Protein 5K29 (pdb70)

Nearest PDB structures (foldseek):
  5k29-assembly1_A  TM=1.010E+00  e=3.712E-14  Trypanosoma brucei brucei TREU927
  6nez-assembly4_D  TM=9.183E-01  e=8.702E-10  Trypanosoma brucei brucei TREU927
  6ney-assembly1_A  TM=8.964E-01  e=7.030E-08  Trypanosoma cruzi
  6bya-assembly4_D  TM=8.938E-01  e=4.807E-06  Leishmania donovani BPK282A1
  5k29-assembly2_B  TM=1.012E+00  e=4.402E-13  Trypanosoma brucei brucei TREU927

Secondary structure (P-SEA, 3-state):
ccccccaaaaaaaaaaaccccccccaaaaaaaaaaaaaccccccccaaaaaaaaaaaaaaaaaaaccccaaaaaaaaaaaaaaaaaaaaaaaaaacc/ccccccaaaaaaaaaaacccccaaaaaaaaaaaaaaccccccccaaaaaaaaaaaaaaacccaaaaaaaaaaaaaaaaaaaaacc

CATH classification: 1.20.920.10

Organism: Trypanosoma brucei brucei (strain 927/4 GUTat10.1) (NCBI:txid185431)

Structure (mmCIF, N/CA/C/O backbone):
data_5K29
#
_entry.id   5K29
#
_cell.length_a   53.358
_cell.length_b   41.020
_cell.length_c   53.067
_cell.angle_alpha   90.000
_cell.angle_beta   111.390
_cell.angle_gamma   90.000
#
_symmetry.space_group_name_H-M   'P 1 21 1'
#
loop_
_entity.id
_entity.type
_entity.pdbx_description
1 polymer 'uncharacterized protein BDF5'
2 non-polymer 'UNKNOWN ATOM OR ION'
3 water water
#
loop_
_atom_site.group_PDB
_atom_site.id
_atom_site.type_symbol
_atom_site.label_atom_id
_atom_site.label_alt_id
_atom_site.label_comp_id
_atom_site.label_asym_id
_atom_site.label_entity_id
_atom_site.label_seq_id
_atom_site.pdbx_PDB_ins_code
_atom_site.Cartn_x
_atom_site.Cartn_y
_atom_site.Cartn_z
_atom_site.occupancy
_atom_site.B_iso_or_equiv
_atom_site.auth_seq_id
_atom_site.auth_comp_id
_atom_site.auth_asym_id
_atom_site.auth_atom_id
_atom_site.pdbx_PDB_model_num
ATOM 1 N N . ARG A 1 6 ? -14.850 1.520 54.314 1.00 127.35 5 ARG A N 1
ATOM 2 C CA . ARG A 1 6 ? -14.001 2.272 53.391 1.00 120.10 5 ARG A CA 1
ATOM 3 C C . ARG A 1 6 ? -14.420 3.741 53.320 1.00 123.09 5 ARG A C 1
ATOM 4 O O . ARG A 1 6 ? -15.590 4.037 53.058 1.00 125.39 5 ARG A O 1
ATOM 6 N N . GLN A 1 7 ? -13.462 4.659 53.570 1.00 116.17 6 GLN A N 1
ATOM 7 C CA . GLN A 1 7 ? -13.698 6.106 53.551 1.00 115.16 6 GLN A CA 1
ATOM 8 C C . GLN A 1 7 ? -13.315 6.742 52.206 1.00 109.61 6 GLN A C 1
ATOM 9 O O . GLN A 1 7 ? -12.185 6.571 51.737 1.00 103.31 6 GLN A O 1
ATOM 11 N N . LEU A 1 8 ? -14.282 7.458 51.587 1.00 105.62 7 LEU A N 1
ATOM 12 C CA . LEU A 1 8 ? -14.126 8.153 50.305 1.00 100.49 7 LEU A CA 1
ATOM 13 C C . LEU A 1 8 ? -13.123 9.286 50.476 1.00 100.60 7 LEU A C 1
ATOM 14 O O . LEU A 1 8 ? -13.392 10.258 51.192 1.00 103.47 7 LEU A O 1
ATOM 17 N N . LEU A 1 9 ? -11.944 9.120 49.862 1.00 90.01 8 LEU A N 1
ATOM 18 C CA . LEU A 1 9 ? -10.849 10.080 49.937 1.00 87.27 8 LEU A CA 1
ATOM 19 C C . LEU A 1 9 ? -10.942 11.168 48.870 1.00 87.69 8 LEU A C 1
ATOM 20 O O . LEU A 1 9 ? -10.664 12.333 49.160 1.00 87.38 8 LEU A O 1
ATOM 25 N N . TYR A 1 10 ? -11.328 10.789 47.636 1.00 82.08 9 TYR A N 1
ATOM 26 C CA . TYR A 1 10 ? -11.438 11.722 46.519 1.00 79.86 9 TYR A CA 1
ATOM 27 C C . TYR A 1 10 ? -12.846 11.711 45.908 1.00 84.66 9 TYR A C 1
ATOM 28 O O . TYR A 1 10 ? -13.395 10.626 45.682 1.00 83.44 9 TYR A O 1
ATOM 37 N N . PRO A 1 11 ? -13.438 12.901 45.622 1.00 83.17 10 PRO A N 1
ATOM 38 C CA . PRO A 1 11 ? -14.783 12.925 45.012 1.00 85.22 10 PRO A CA 1
ATOM 39 C C . PRO A 1 11 ? -14.822 12.416 43.569 1.00 86.71 10 PRO A C 1
ATOM 40 O O . PRO A 1 11 ? -13.828 12.522 42.837 1.00 82.90 10 PRO A O 1
ATOM 44 N N . ARG A 1 12 ? -15.993 11.883 43.162 1.00 85.12 11 ARG A N 1
ATOM 45 C CA . ARG A 1 12 ? -16.257 11.340 41.829 1.00 82.73 11 ARG A CA 1
ATOM 46 C C . ARG A 1 12 ? -15.920 12.350 40.726 1.00 85.67 11 ARG A C 1
ATOM 47 O O . ARG A 1 12 ? -15.272 11.974 39.752 1.00 82.30 11 ARG A O 1
ATOM 49 N N . GLU A 1 13 ? -16.312 13.632 40.903 1.00 84.99 12 GLU A N 1
ATOM 50 C CA . GLU A 1 13 ? -16.044 14.715 39.944 1.00 84.65 12 GLU A CA 1
ATOM 51 C C . GLU A 1 13 ? -14.543 14.870 39.618 1.00 83.71 12 GLU A C 1
ATOM 52 O O . GLU A 1 13 ? -14.185 15.067 38.449 1.00 81.42 12 GLU A O 1
ATOM 54 N N . GLU A 1 14 ? -13.677 14.745 40.646 1.00 78.52 13 GLU A N 1
ATOM 55 C CA . GLU A 1 14 ? -12.219 14.851 40.496 1.00 75.03 13 GLU A CA 1
ATOM 56 C C . GLU A 1 14 ? -11.630 13.630 39.799 1.00 74.25 13 GLU A C 1
ATOM 57 O O . GLU A 1 14 ? -10.703 13.770 39.007 1.00 72.41 13 GLU A O 1
ATOM 63 N N . MET A 1 15 ? -12.188 12.438 40.071 1.00 69.70 14 MET A N 1
ATOM 64 C CA . MET A 1 15 ? -11.773 11.171 39.442 1.00 65.57 14 MET A CA 1
ATOM 65 C C . MET A 1 15 ? -12.153 11.150 37.979 1.00 68.55 14 MET A C 1
ATOM 66 O O . MET A 1 15 ? -11.351 10.729 37.153 1.00 66.00 14 MET A O 1
ATOM 71 N N . VAL A 1 16 ? -13.340 11.661 37.651 1.00 68.53 15 VAL A N 1
ATOM 72 C CA . VAL A 1 16 ? -13.809 11.751 36.264 1.00 69.48 15 VAL A CA 1
ATOM 73 C C . VAL A 1 16 ? -12.900 12.711 35.487 1.00 74.40 15 VAL A C 1
ATOM 74 O O . VAL A 1 16 ? -12.386 12.341 34.434 1.00 72.60 15 VAL A O 1
ATOM 78 N N . SER A 1 17 ? -12.643 13.904 36.058 1.00 73.40 16 SER A N 1
ATOM 79 C CA . SER A 1 17 ? -11.752 14.907 35.478 1.00 73.24 16 SER A CA 1
ATOM 80 C C . SER A 1 17 ? -10.340 14.356 35.345 1.00 69.94 16 SER A C 1
ATOM 81 O O . SER A 1 17 ? -9.695 14.612 34.329 1.00 68.46 16 SER A O 1
ATOM 84 N N . LEU A 1 18 ? -9.876 13.568 36.341 1.00 63.63 17 LEU A N 1
ATOM 85 C CA . LEU A 1 18 ? -8.552 12.940 36.287 1.00 60.08 17 LEU A CA 1
ATOM 86 C C . LEU A 1 18 ? -8.482 11.942 35.137 1.00 60.44 17 LEU A C 1
ATOM 87 O O . LEU A 1 18 ? -7.577 12.051 34.312 1.00 59.48 17 LEU A O 1
ATOM 92 N N . VAL A 1 19 ? -9.465 11.033 35.023 1.00 57.45 18 VAL A N 1
ATOM 93 C CA . VAL A 1 19 ? -9.522 10.105 33.875 1.00 56.61 18 VAL A CA 1
ATOM 94 C C . VAL A 1 19 ? -9.615 10.883 32.541 1.00 62.02 18 VAL A C 1
ATOM 95 O O . VAL A 1 19 ? -8.907 10.537 31.595 1.00 60.39 18 VAL A O 1
ATOM 99 N N . ARG A 1 20 ? -10.439 11.955 32.490 1.00 61.78 19 ARG A N 1
ATOM 100 C CA . ARG A 1 20 ? -10.577 12.800 31.296 1.00 64.00 19 ARG A CA 1
ATOM 101 C C . ARG A 1 20 ? -9.237 13.430 30.874 1.00 68.96 19 ARG A C 1
ATOM 102 O O . ARG A 1 20 ? -8.950 13.472 29.681 1.00 68.71 19 ARG A O 1
ATOM 110 N N . SER A 1 21 ? -8.405 13.881 31.853 1.00 65.53 20 SER A N 1
ATOM 111 C CA . SER A 1 21 ? -7.103 14.493 31.564 1.00 65.44 20 SER A CA 1
ATOM 112 C C . SER A 1 21 ? -6.138 13.505 30.875 1.00 66.58 20 SER A C 1
ATOM 113 O O . SER A 1 21 ? -5.223 13.933 30.179 1.00 67.98 20 SER A O 1
ATOM 116 N N . LEU A 1 22 ? -6.393 12.191 30.999 1.00 60.72 21 LEU A N 1
ATOM 117 C CA . LEU A 1 22 ? -5.568 11.151 30.349 1.00 58.39 21 LEU A CA 1
ATOM 118 C C . LEU A 1 22 ? -5.906 11.067 28.841 1.00 67.39 21 LEU A C 1
ATOM 119 O O . LEU A 1 22 ? -5.218 10.378 28.085 1.00 66.19 21 LEU A O 1
ATOM 124 N N . ASP A 1 23 ? -6.966 11.780 28.411 1.00 69.56 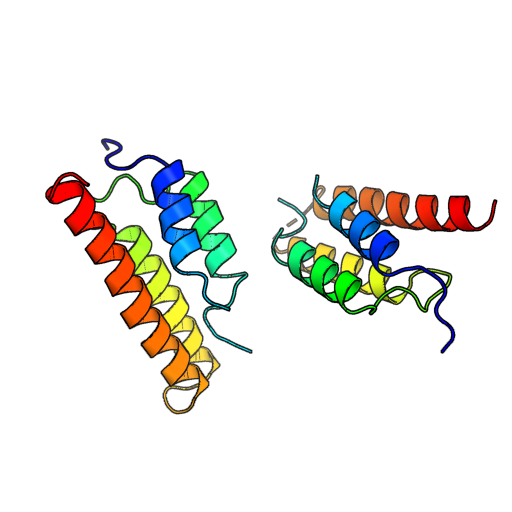22 ASP A N 1
ATOM 125 C CA . ASP A 1 23 ? -7.406 11.810 27.025 1.00 72.76 22 ASP A CA 1
ATOM 126 C C . ASP A 1 23 ? -6.596 12.829 26.220 1.00 83.44 22 ASP A C 1
ATOM 127 O O . ASP A 1 23 ? -6.705 14.040 26.452 1.00 85.10 22 ASP A O 1
ATOM 132 N N . ARG A 1 24 ? -5.784 12.329 25.278 1.00 83.99 23 ARG A N 1
ATOM 133 C CA .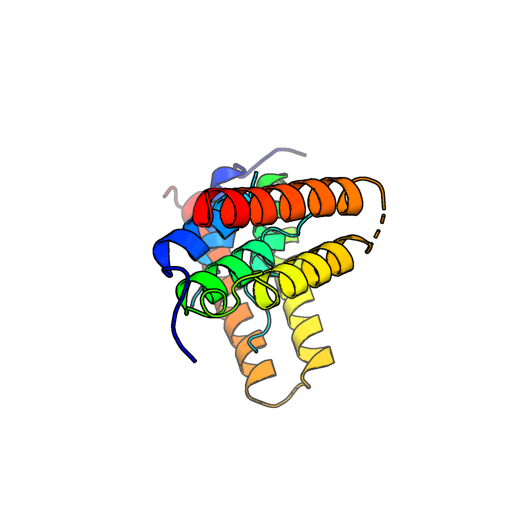 ARG A 1 24 ? -4.945 13.154 24.401 1.00 88.76 23 ARG A CA 1
ATOM 134 C C . ARG A 1 24 ? -5.104 12.729 22.937 1.00 97.81 23 ARG A C 1
ATOM 135 O O . ARG A 1 24 ? -5.059 11.527 22.649 1.00 96.53 23 ARG A O 1
ATOM 137 N N . PRO A 1 25 ? -5.770 13.612 22.167 1.00 98.89 24 PRO A N 1
ATOM 138 C CA . PRO A 1 25 ? -5.950 13.361 20.726 1.00 119.83 24 PRO A CA 1
ATOM 139 C C . PRO A 1 25 ? -4.751 13.771 19.873 1.00 155.20 24 PRO A C 1
ATOM 140 O O . PRO A 1 25 ? -3.778 14.338 20.366 1.00 120.44 24 PRO A O 1
ATOM 142 C CA . LYS A 1 48 ? -5.617 2.310 15.699 1.00 101.25 47 LYS A CA 1
ATOM 143 C C . LYS A 1 48 ? -4.864 2.276 17.034 1.00 100.66 47 LYS A C 1
ATOM 144 O O . LYS A 1 48 ? -4.274 1.243 17.376 1.00 99.93 47 LYS A O 1
ATOM 145 N N . VAL A 1 49 ? -4.887 3.409 17.783 1.00 93.19 48 VAL A N 1
ATOM 146 C CA . VAL A 1 49 ? -4.229 3.578 19.090 1.00 87.88 48 VAL A CA 1
ATOM 147 C C . VAL A 1 49 ? -4.741 2.597 20.147 1.00 84.85 48 VAL A C 1
ATOM 148 O O . VAL A 1 49 ? -5.883 2.136 20.083 1.00 83.13 48 VAL A O 1
ATOM 150 N N . CYS A 1 50 ? -3.875 2.273 21.119 1.00 77.53 49 CYS A N 1
ATOM 151 C CA . CYS A 1 50 ? -4.202 1.364 22.203 1.00 73.64 49 CYS A CA 1
ATOM 152 C C . CYS A 1 50 ? -3.417 1.793 23.454 1.00 72.43 49 CYS A C 1
ATOM 153 O O . CYS A 1 50 ? -2.194 1.854 23.378 1.00 72.95 49 CYS A O 1
ATOM 156 N N . PRO A 1 51 ? -4.063 2.168 24.590 1.00 64.23 50 PRO A N 1
ATOM 157 C CA . PRO A 1 51 ? -5.509 2.167 24.871 1.00 62.45 50 PRO A CA 1
ATOM 158 C C . PRO A 1 51 ? -6.212 3.279 24.096 1.00 65.48 50 PRO A C 1
ATOM 159 O O . PRO A 1 51 ? -5.688 4.379 23.991 1.00 65.02 50 PRO A O 1
ATOM 163 N N . ASN A 1 52 ? -7.364 2.958 23.513 1.00 62.27 51 ASN A N 1
ATOM 164 C CA . ASN A 1 52 ? -8.164 3.892 22.715 1.00 63.68 51 ASN A CA 1
ATOM 165 C C . ASN A 1 52 ? -9.092 4.686 23.617 1.00 65.79 51 ASN A C 1
ATOM 166 O O . ASN A 1 52 ? -9.138 4.443 24.823 1.00 61.82 51 ASN A O 1
ATOM 171 N N . ARG A 1 53 ? -9.837 5.620 23.015 1.00 64.55 52 ARG A N 1
ATOM 172 C CA . ARG A 1 53 ? -10.820 6.502 23.630 1.00 65.01 52 ARG A CA 1
ATOM 173 C C . ARG A 1 53 ? -11.929 5.713 24.347 1.00 69.80 52 ARG A C 1
ATOM 174 O O . ARG A 1 53 ? -12.400 6.169 25.391 1.00 68.69 52 ARG A O 1
ATOM 182 N N A CYS A 1 54 ? -12.405 4.586 23.752 0.50 67.92 53 CYS A N 1
ATOM 183 N N B CYS A 1 54 ? -12.366 4.581 23.754 0.50 67.72 53 CYS A N 1
ATOM 184 C CA A CYS A 1 54 ? -13.459 3.767 24.364 0.50 68.68 53 CYS A CA 1
ATOM 185 C CA B CYS A 1 54 ? -13.411 3.703 24.283 0.50 68.49 53 CYS A CA 1
ATOM 186 C C A CYS A 1 54 ? -12.961 3.103 25.667 0.50 67.59 53 CYS A C 1
ATOM 187 C C B CYS A 1 54 ? -12.957 3.078 25.623 0.50 67.54 53 CYS A C 1
ATOM 188 O O A CYS A 1 54 ? -13.742 2.988 26.609 0.50 67.56 53 CYS A O 1
ATOM 189 O O B CYS A 1 54 ? -13.766 2.961 26.540 0.50 67.54 53 CYS A O 1
ATOM 194 N N . ASP A 1 55 ? -11.659 2.736 25.738 1.00 60.53 54 ASP A N 1
ATOM 195 C CA . ASP A 1 55 ? -11.012 2.186 26.972 1.00 58.00 54 ASP A CA 1
ATOM 196 C C . ASP A 1 55 ? -10.986 3.275 28.040 1.00 62.99 54 ASP A C 1
ATOM 197 O O . ASP A 1 55 ? -11.331 3.009 29.182 1.00 64.35 54 ASP A O 1
ATOM 202 N N . LEU A 1 56 ? -10.660 4.516 27.653 1.00 59.43 55 LEU A N 1
ATOM 203 C CA . LEU A 1 56 ? -10.631 5.636 28.588 1.00 59.68 55 LEU A CA 1
ATOM 204 C C . LEU A 1 56 ? -12.025 6.108 29.003 1.00 64.98 55 LEU A C 1
ATOM 205 O O . LEU A 1 56 ? -12.190 6.601 30.119 1.00 63.73 55 LEU A O 1
ATOM 210 N N . ALA A 1 57 ? -13.024 5.953 28.110 1.00 63.79 56 ALA A N 1
ATOM 211 C CA . ALA A 1 57 ? -14.423 6.299 28.385 1.00 66.62 56 ALA A CA 1
ATOM 212 C C . ALA A 1 57 ? -14.999 5.294 29.395 1.00 70.72 56 ALA A C 1
ATOM 213 O O . ALA A 1 57 ? -15.824 5.675 30.218 1.00 72.14 56 ALA A O 1
ATOM 215 N N . THR A 1 58 ? -14.543 4.023 29.344 1.00 66.90 57 THR A N 1
ATOM 216 C CA . THR A 1 58 ? -14.927 2.970 30.287 1.00 68.12 57 THR A CA 1
ATOM 217 C C . THR A 1 58 ? -14.350 3.344 31.677 1.00 70.52 57 THR A C 1
ATOM 218 O O . THR A 1 58 ? -15.079 3.323 32.669 1.00 73.75 57 THR A O 1
ATOM 222 N N . ALA A 1 59 ? -13.064 3.717 31.733 1.00 61.88 58 ALA A N 1
ATOM 223 C CA . ALA A 1 59 ? -12.430 4.138 32.984 1.00 59.85 58 ALA A CA 1
ATOM 224 C C . ALA A 1 59 ? -13.174 5.362 33.578 1.00 66.76 58 ALA A C 1
ATOM 225 O O . ALA A 1 59 ? -13.380 5.403 34.792 1.00 67.92 58 ALA A O 1
ATOM 227 N N . ALA A 1 60 ? -13.620 6.316 32.721 1.00 65.04 59 ALA A N 1
ATOM 228 C CA . ALA A 1 60 ? -14.343 7.523 33.155 1.00 68.10 59 ALA A CA 1
ATOM 229 C C . ALA A 1 60 ? -15.707 7.160 33.741 1.00 76.16 59 ALA A C 1
ATOM 230 O O . ALA A 1 60 ? -16.164 7.807 34.683 1.00 77.19 59 ALA A O 1
ATOM 232 N N . ASP A 1 61 ? -16.325 6.091 33.191 1.00 74.07 60 ASP A N 1
ATOM 233 C CA . ASP A 1 61 ? -17.593 5.511 33.611 1.00 77.51 60 ASP A CA 1
ATOM 234 C C . ASP A 1 61 ? -17.415 4.907 35.008 1.00 77.12 60 ASP A C 1
ATOM 235 O O . ASP A 1 61 ? -18.190 5.225 35.917 1.00 78.04 60 ASP A O 1
ATOM 240 N N . ARG A 1 62 ? -16.352 4.080 35.183 1.00 68.79 61 ARG A N 1
ATOM 241 C CA . ARG A 1 62 ? -15.981 3.470 36.457 1.00 67.82 61 ARG A CA 1
ATOM 242 C C . ARG A 1 62 ? -15.700 4.585 37.489 1.00 72.99 61 ARG A C 1
ATOM 243 O O . ARG A 1 62 ? -16.133 4.478 38.637 1.00 75.73 61 ARG A O 1
ATOM 257 N N . ALA A 1 63 ? -15.058 5.692 37.052 1.00 67.74 62 ALA A N 1
ATOM 258 C CA . ALA A 1 63 ? -14.745 6.836 37.922 1.00 67.44 62 ALA A CA 1
ATOM 259 C C . ALA A 1 63 ? -16.015 7.530 38.427 1.00 75.97 62 ALA A C 1
ATOM 260 O O . ALA A 1 63 ? -16.066 7.926 39.588 1.00 77.85 62 ALA A O 1
ATOM 262 N N . ALA A 1 64 ? -17.036 7.646 37.574 1.00 74.81 63 ALA A N 1
ATOM 263 C CA . ALA A 1 64 ? -18.317 8.276 37.890 1.00 79.92 63 ALA A CA 1
ATOM 264 C C . ALA A 1 64 ? -19.138 7.450 38.883 1.00 89.82 63 ALA A C 1
ATOM 265 O O . ALA A 1 64 ? -19.930 8.012 39.652 1.00 93.87 63 ALA A O 1
ATOM 267 N N . LYS A 1 65 ? -18.953 6.116 38.851 1.00 86.22 64 LYS A N 1
ATOM 268 C CA . LYS A 1 65 ? -19.621 5.158 39.734 1.00 89.58 64 LYS A CA 1
ATOM 269 C C . LYS A 1 65 ? -18.853 4.978 41.074 1.00 91.93 64 LYS A C 1
ATOM 270 O O . LYS A 1 65 ? -19.269 4.183 41.922 1.00 95.70 64 LYS A O 1
ATOM 272 N N . GLY A 1 66 ? -17.769 5.739 41.246 1.00 82.73 65 GLY A N 1
ATOM 273 C CA . GLY A 1 66 ? -16.948 5.770 42.450 1.00 82.00 65 GLY A CA 1
ATOM 274 C C . GLY A 1 66 ? -15.947 4.644 42.631 1.00 84.29 65 GLY A C 1
ATOM 275 O O . GLY A 1 66 ? -15.543 4.367 43.766 1.00 85.16 65 GLY A O 1
ATOM 276 N N . ALA A 1 67 ? -15.491 4.018 41.524 1.00 77.15 66 ALA A N 1
ATOM 277 C CA . ALA A 1 67 ? -14.555 2.895 41.584 1.00 74.13 66 ALA A CA 1
ATOM 278 C C . ALA A 1 67 ? -13.174 3.208 42.163 1.00 74.20 66 ALA A C 1
ATOM 279 O O . ALA A 1 67 ? -12.538 2.304 42.712 1.00 73.92 66 ALA A O 1
ATOM 281 N N . TYR A 1 68 ? -12.725 4.470 42.079 1.00 68.16 67 TYR A N 1
ATOM 282 C CA . TYR A 1 68 ? -11.350 4.834 42.422 1.00 64.97 67 TYR A CA 1
ATOM 283 C C . TYR A 1 68 ? -11.072 5.743 43.631 1.00 71.13 67 TYR A C 1
ATOM 284 O O . TYR A 1 68 ? -9.894 5.904 43.986 1.00 69.47 67 TYR A O 1
ATOM 293 N N . GLY A 1 69 ? -12.099 6.345 44.223 1.00 70.42 68 GLY A N 1
ATOM 294 C CA . GLY A 1 69 ? -11.911 7.297 45.318 1.00 72.46 68 GLY A CA 1
ATOM 295 C C . GLY A 1 69 ? -11.505 6.793 46.693 1.00 80.04 68 GLY A C 1
ATOM 296 O O . GLY A 1 69 ? -11.285 7.613 47.588 1.00 83.08 68 GLY A O 1
ATOM 297 N N . TYR A 1 70 ? -11.384 5.469 46.883 1.00 76.68 69 TYR A N 1
ATOM 298 C CA . TYR A 1 70 ? -11.080 4.849 48.177 1.00 79.70 69 TYR A CA 1
ATOM 299 C C . TYR A 1 70 ? -9.607 4.434 48.405 1.00 81.13 69 TYR A C 1
ATOM 300 O O . TYR A 1 70 ? -9.300 3.885 49.470 1.00 83.61 69 TYR A O 1
ATOM 309 N N . ASP A 1 71 ? -8.706 4.695 47.427 1.00 73.07 70 ASP A N 1
ATOM 310 C CA . ASP A 1 71 ? -7.271 4.372 47.522 1.00 70.16 70 ASP A CA 1
ATOM 311 C C . ASP A 1 71 ? -6.473 5.669 47.597 1.00 71.41 70 ASP A C 1
ATOM 312 O O . ASP A 1 71 ? -6.592 6.506 46.695 1.00 67.67 70 ASP A O 1
ATOM 317 N N . VAL A 1 72 ? -5.638 5.829 48.643 1.00 70.40 71 VAL A N 1
ATOM 318 C CA . VAL A 1 72 ? -4.779 7.012 48.836 1.00 70.88 71 VAL A CA 1
ATOM 319 C C . VAL A 1 72 ? -3.867 7.205 47.605 1.00 70.38 71 VAL A C 1
ATOM 320 O O . VAL A 1 72 ? -3.685 8.329 47.121 1.00 66.55 71 VAL A O 1
ATOM 324 N N . GLN A 1 73 ? -3.296 6.082 47.128 1.00 65.85 72 GLN A N 1
ATOM 325 C CA . GLN A 1 73 ? -2.355 6.006 46.017 1.00 63.03 72 GLN A CA 1
ATOM 326 C C . GLN A 1 73 ? -2.995 5.652 44.669 1.00 63.84 72 GLN A C 1
ATOM 327 O O . GLN A 1 73 ? -2.271 5.444 43.693 1.00 62.13 72 GLN A O 1
ATOM 333 N N . LEU A 1 74 ? -4.343 5.656 44.594 1.00 59.45 73 LEU A N 1
ATOM 334 C CA . LEU A 1 74 ? -5.126 5.371 43.383 1.00 56.41 73 LEU A CA 1
ATOM 335 C C . LEU A 1 74 ? -4.695 4.024 42.741 1.00 58.76 73 LEU A C 1
ATOM 336 O O . LEU A 1 74 ? -4.535 3.909 41.535 1.00 57.09 73 LEU A O 1
ATOM 341 N N . THR A 1 75 ? -4.508 3.021 43.597 1.00 57.34 74 THR A N 1
ATOM 342 C CA . THR A 1 75 ? -4.118 1.648 43.270 1.00 56.87 74 THR A CA 1
ATOM 343 C C . THR A 1 75 ? -5.030 1.030 42.175 1.00 59.48 74 THR A C 1
ATOM 344 O O . THR A 1 75 ? -4.517 0.532 41.169 1.00 57.82 74 THR A O 1
ATOM 348 N N . THR A 1 76 ? -6.363 1.090 42.363 1.00 55.85 75 THR A N 1
ATOM 349 C CA . THR A 1 76 ? -7.322 0.511 41.407 1.00 54.91 75 THR A CA 1
ATOM 350 C C . THR A 1 76 ? -7.209 1.144 40.006 1.00 57.90 75 THR A C 1
ATOM 351 O O . THR A 1 76 ? -7.177 0.411 39.012 1.00 56.77 75 THR A O 1
ATOM 355 N N . LEU A 1 77 ? -7.173 2.490 39.941 1.00 52.89 76 LEU A N 1
ATOM 356 C CA . LEU A 1 77 ? -7.039 3.266 38.715 1.00 51.14 76 LEU A CA 1
ATOM 357 C C . LEU A 1 77 ? -5.741 2.897 38.011 1.00 53.53 76 LEU A C 1
ATOM 358 O O . LEU A 1 77 ? -5.765 2.668 36.809 1.00 54.22 76 LEU A O 1
ATOM 363 N N . LYS A 1 78 ? -4.632 2.810 38.749 1.00 51.31 77 LYS A N 1
ATOM 364 C CA . LYS A 1 78 ? -3.341 2.422 38.161 1.00 50.42 77 LYS A CA 1
ATOM 365 C C . LYS A 1 78 ? -3.361 0.968 37.642 1.00 55.29 77 LYS A C 1
ATOM 366 O O . LYS A 1 78 ? -2.782 0.708 36.588 1.00 55.83 77 LYS A O 1
ATOM 372 N N . GLU A 1 79 ? -4.077 0.054 38.344 1.00 52.12 78 GLU A N 1
ATOM 373 C CA . GLU A 1 79 ? -4.251 -1.348 37.914 1.00 52.62 78 GLU A CA 1
ATOM 374 C C . GLU A 1 79 ? -4.976 -1.359 36.580 1.00 55.94 78 GLU A C 1
ATOM 375 O O . GLU A 1 79 ? -4.482 -1.946 35.635 1.00 55.59 78 GLU A O 1
ATOM 381 N N . ASP A 1 80 ? -6.104 -0.640 36.482 1.00 53.22 79 ASP A N 1
ATOM 382 C CA . ASP A 1 80 ? -6.912 -0.560 35.260 1.00 52.51 79 ASP A CA 1
ATOM 383 C C . ASP A 1 80 ? -6.107 -0.116 34.060 1.00 55.17 79 ASP A C 1
ATOM 384 O O . ASP A 1 80 ? -6.241 -0.704 33.004 1.00 55.61 79 ASP A O 1
ATOM 389 N N . ILE A 1 81 ? -5.243 0.891 34.233 1.00 52.02 80 ILE A N 1
ATOM 390 C CA . ILE A 1 81 ? -4.373 1.382 33.173 1.00 50.80 80 ILE A CA 1
ATOM 391 C C . ILE A 1 81 ? -3.385 0.285 32.777 1.00 51.26 80 ILE A C 1
ATOM 392 O O . ILE A 1 81 ? -3.221 0.051 31.594 1.00 51.73 80 ILE A O 1
ATOM 397 N N . ARG A 1 82 ? -2.693 -0.347 33.758 1.00 47.00 81 ARG A N 1
ATOM 398 C CA . ARG A 1 82 ? -1.691 -1.385 33.470 1.00 45.45 81 ARG A CA 1
ATOM 399 C C . ARG A 1 82 ? -2.317 -2.567 32.775 1.00 48.89 81 ARG A C 1
ATOM 400 O O . ARG A 1 82 ? -1.729 -3.088 31.825 1.00 49.71 81 ARG A O 1
ATOM 408 N N . LEU A 1 83 ? -3.541 -2.930 33.176 1.00 46.18 82 LEU A N 1
ATOM 409 C CA . LEU A 1 83 ? -4.273 -4.030 32.567 1.00 49.37 82 LEU A CA 1
ATOM 410 C C . LEU A 1 83 ? -4.629 -3.739 31.125 1.00 54.68 82 LEU A C 1
ATOM 411 O O . LEU A 1 83 ? -4.507 -4.646 30.306 1.00 55.17 82 LEU A O 1
ATOM 416 N N . MET A 1 84 ? -5.035 -2.482 30.792 1.00 52.34 83 MET A N 1
ATOM 417 C CA . MET A 1 84 ? -5.398 -2.087 29.411 1.00 52.49 83 MET A CA 1
ATOM 418 C C . MET A 1 84 ? -4.121 -2.137 28.591 1.00 55.64 83 MET A C 1
ATOM 419 O O . MET A 1 84 ? -4.114 -2.648 27.482 1.00 58.09 83 MET A O 1
ATOM 424 N N . VAL A 1 85 ? -3.022 -1.615 29.148 1.00 48.71 84 VAL A N 1
ATOM 425 C CA . VAL A 1 85 ? -1.735 -1.595 28.454 1.00 48.96 84 VAL A CA 1
ATOM 426 C C . VAL A 1 85 ? -1.203 -3.017 28.194 1.00 51.82 84 VAL A C 1
ATOM 427 O O . VAL A 1 85 ? -0.762 -3.283 27.080 1.00 53.62 84 VAL A O 1
ATOM 431 N N . ASN A 1 86 ? -1.294 -3.924 29.179 1.00 45.78 85 ASN A N 1
ATOM 432 C CA . ASN A 1 86 ? -0.880 -5.345 29.017 1.00 47.50 85 ASN A CA 1
ATOM 433 C C . ASN A 1 86 ? -1.728 -6.032 27.920 1.00 55.25 85 ASN A C 1
ATOM 434 O O . ASN A 1 86 ? -1.223 -6.846 27.144 1.00 53.93 85 ASN A O 1
ATOM 439 N N . ASN A 1 87 ? -3.010 -5.623 27.809 1.00 55.77 86 ASN A N 1
ATOM 440 C CA . ASN A 1 87 ? -3.920 -6.122 26.780 1.00 58.33 86 ASN A CA 1
ATOM 441 C C . ASN A 1 87 ? -3.494 -5.633 25.385 1.00 62.06 86 ASN A C 1
ATOM 442 O O . ASN A 1 87 ? -3.497 -6.435 24.450 1.00 60.73 86 ASN A O 1
ATOM 447 N N . CYS A 1 88 ? -3.048 -4.341 25.282 1.00 59.39 87 CYS A N 1
ATOM 448 C CA . CYS A 1 88 ? -2.540 -3.717 24.049 1.00 60.82 87 CYS A CA 1
ATOM 449 C C . CYS A 1 88 ? -1.317 -4.507 23.593 1.00 61.50 87 CYS A C 1
ATOM 450 O O . CYS A 1 88 ? -1.216 -4.879 22.432 1.00 60.31 87 CYS A O 1
ATOM 453 N N . ILE A 1 89 ? -0.383 -4.755 24.520 1.00 57.12 88 ILE A N 1
ATOM 454 C CA . ILE A 1 89 ? 0.844 -5.502 24.214 1.00 58.46 88 ILE A CA 1
ATOM 455 C C . ILE A 1 89 ? 0.517 -6.909 23.702 1.00 62.80 88 ILE A C 1
ATOM 456 O O . ILE A 1 89 ? 1.101 -7.331 22.711 1.00 63.81 88 ILE A O 1
ATOM 461 N N . LEU A 1 90 ? -0.416 -7.627 24.363 1.00 59.35 89 LEU A N 1
ATOM 462 C CA . LEU A 1 90 ? -0.779 -8.995 23.945 1.00 60.68 89 LEU A CA 1
ATOM 463 C C . LEU A 1 90 ? -1.273 -9.047 22.501 1.00 67.92 89 LEU A C 1
ATOM 464 O O . LEU A 1 90 ? -0.816 -9.884 21.721 1.00 70.84 89 LEU A O 1
ATOM 469 N N . PHE A 1 91 ? -2.170 -8.130 22.139 1.00 64.97 90 PHE A N 1
ATOM 470 C CA . PHE A 1 91 ? -2.779 -8.140 20.820 1.00 67.44 90 PHE A CA 1
ATOM 471 C C . PHE A 1 91 ? -1.946 -7.468 19.723 1.00 77.81 90 PHE A C 1
ATOM 472 O O . PHE A 1 91 ? -2.058 -7.895 18.583 1.00 81.32 90 PHE A O 1
ATOM 480 N N . ASN A 1 92 ? -1.087 -6.487 20.045 1.00 75.87 91 ASN A N 1
ATOM 481 C CA . ASN A 1 92 ? -0.299 -5.807 19.011 1.00 79.64 91 ASN A CA 1
ATOM 482 C C . ASN A 1 92 ? 1.178 -6.242 18.914 1.00 87.95 91 ASN A C 1
ATOM 483 O O . ASN A 1 92 ? 1.872 -5.793 17.996 1.00 92.37 91 ASN A O 1
ATOM 488 N N . GLY A 1 93 ? 1.639 -7.106 19.824 1.00 82.11 92 GLY A N 1
ATOM 489 C CA . GLY A 1 93 ? 3.031 -7.548 19.871 1.00 83.44 92 GLY A CA 1
ATOM 490 C C . GLY A 1 93 ? 3.842 -6.651 20.786 1.00 87.02 92 GLY A C 1
ATOM 491 O O . GLY A 1 93 ? 3.434 -5.519 21.047 1.00 84.42 92 GLY A O 1
ATOM 492 N N . ALA A 1 94 ? 4.979 -7.144 21.308 1.00 86.91 93 ALA A N 1
ATOM 493 C CA . ALA A 1 94 ? 5.819 -6.392 22.257 1.00 86.96 93 ALA A CA 1
ATOM 494 C C . ALA A 1 94 ? 6.714 -5.319 21.622 1.00 95.31 93 ALA A C 1
ATOM 495 O O . ALA A 1 94 ? 7.117 -4.375 22.307 1.00 93.71 93 ALA A O 1
ATOM 497 N N . GLU A 1 95 ? 7.036 -5.474 20.333 1.00 98.09 94 GLU A N 1
ATOM 498 C CA . GLU A 1 95 ? 7.864 -4.538 19.572 1.00 102.08 94 GLU A CA 1
ATOM 499 C C . GLU A 1 95 ? 7.024 -3.866 18.496 1.00 107.78 94 GLU A C 1
ATOM 500 O O . GLU A 1 95 ? 6.092 -4.477 17.962 1.00 106.85 94 GLU A O 1
ATOM 502 N N . GLY A 1 96 ? 7.362 -2.616 18.198 1.00 107.17 95 GLY A N 1
ATOM 503 C CA . GLY A 1 96 ? 6.677 -1.809 17.194 1.00 108.71 95 GLY A CA 1
ATOM 504 C C . GLY A 1 96 ? 6.126 -0.510 17.741 1.00 110.13 95 GLY A C 1
ATOM 505 O O . GLY A 1 96 ? 6.249 -0.234 18.937 1.00 106.29 95 GLY A O 1
ATOM 506 N N . ALA A 1 97 ? 5.506 0.294 16.857 1.00 108.36 96 ALA A N 1
ATOM 507 C CA . ALA A 1 97 ? 4.925 1.593 17.197 1.00 106.19 96 ALA A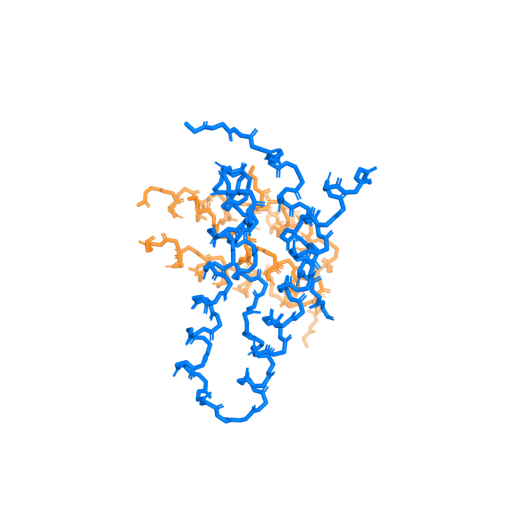 CA 1
ATOM 508 C C . ALA A 1 97 ? 3.724 1.506 18.144 1.00 103.43 96 ALA A C 1
ATOM 509 O O . ALA A 1 97 ? 3.623 2.340 19.039 1.00 100.81 96 ALA A O 1
ATOM 511 N N . TYR A 1 98 ? 2.827 0.509 17.952 1.00 97.41 97 TYR A N 1
ATOM 512 C CA . TYR A 1 98 ? 1.620 0.313 18.771 1.00 92.47 97 TYR A CA 1
ATOM 513 C C . TYR A 1 98 ? 1.915 -0.049 20.245 1.00 90.78 97 TYR A C 1
ATOM 514 O O . TYR A 1 98 ? 1.193 0.400 21.144 1.00 87.39 97 TYR A O 1
ATOM 516 N N . ALA A 1 99 ? 2.962 -0.871 20.483 1.00 85.59 98 ALA A N 1
ATOM 517 C CA . ALA A 1 99 ? 3.397 -1.276 21.824 1.00 81.37 98 ALA A CA 1
ATOM 518 C C . ALA A 1 99 ? 4.108 -0.098 22.471 1.00 83.48 98 ALA A C 1
ATOM 519 O O . ALA A 1 99 ? 3.852 0.207 23.635 1.00 81.53 98 ALA A O 1
ATOM 521 N N . ASP A 1 100 ? 4.965 0.598 21.696 1.00 81.07 99 ASP A N 1
ATOM 522 C CA . ASP A 1 100 ? 5.700 1.772 22.159 1.00 80.92 99 ASP A CA 1
ATOM 523 C C . ASP A 1 100 ? 4.746 2.919 22.507 1.00 79.20 99 ASP A C 1
ATOM 524 O O . ASP A 1 100 ? 5.064 3.698 23.402 1.00 78.15 99 ASP A O 1
ATOM 526 N N . ALA A 1 101 ? 3.577 3.004 21.830 1.00 72.19 100 ALA A N 1
ATOM 527 C CA . ALA A 1 101 ? 2.565 4.030 22.112 1.00 69.88 100 ALA A CA 1
ATOM 528 C C . ALA A 1 101 ? 1.818 3.676 23.395 1.00 68.89 100 ALA A C 1
ATOM 529 O O . ALA A 1 101 ? 1.485 4.564 24.174 1.00 66.59 100 ALA A O 1
ATOM 531 N N . ALA A 1 102 ? 1.575 2.370 23.612 1.00 63.23 101 ALA A N 1
ATOM 532 C CA . ALA A 1 102 ? 0.886 1.854 24.784 1.00 58.95 101 ALA A CA 1
ATOM 533 C C . ALA A 1 102 ? 1.724 2.074 26.043 1.00 60.43 101 ALA A C 1
ATOM 534 O O . ALA A 1 102 ? 1.164 2.429 27.081 1.00 56.74 101 ALA A O 1
ATOM 536 N N . ARG A 1 103 ? 3.053 1.867 25.950 1.00 59.60 102 ARG A N 1
ATOM 537 C CA . ARG A 1 103 ? 3.972 2.039 27.084 1.00 59.00 102 ARG A CA 1
ATOM 538 C C . ARG A 1 103 ? 4.196 3.516 27.384 1.00 63.44 102 ARG A C 1
ATOM 539 O O . ARG A 1 103 ? 4.225 3.911 28.556 1.00 60.74 102 ARG A O 1
ATOM 547 N N . THR A 1 104 ? 4.262 4.336 26.320 1.00 63.43 103 THR A N 1
ATOM 548 C CA . THR A 1 104 ? 4.393 5.793 26.387 1.00 65.37 103 THR A CA 1
ATOM 549 C C . THR A 1 104 ? 3.145 6.394 27.049 1.00 66.21 103 THR A C 1
ATOM 550 O O . THR A 1 104 ? 3.280 7.279 27.900 1.00 66.65 103 THR A O 1
ATOM 554 N N . PHE A 1 105 ? 1.943 5.896 26.670 1.00 57.37 104 PHE A N 1
ATOM 555 C CA . PHE A 1 105 ? 0.694 6.357 27.250 1.00 54.67 104 PHE A CA 1
ATOM 556 C C . PHE A 1 105 ? 0.726 6.099 28.753 1.00 57.22 104 PHE A C 1
ATOM 557 O O . PHE A 1 105 ? 0.460 7.013 29.533 1.00 57.94 104 PHE A O 1
ATOM 565 N N . GLU A 1 106 ? 1.071 4.860 29.141 1.00 51.25 105 GLU A N 1
ATOM 566 C CA . GLU A 1 106 ? 1.150 4.400 30.515 1.00 49.21 105 GLU A CA 1
ATOM 567 C C . GLU A 1 106 ? 2.035 5.308 31.373 1.00 54.85 105 GLU A C 1
ATOM 568 O O . GLU A 1 106 ? 1.593 5.720 32.438 1.00 55.15 105 GLU A O 1
ATOM 574 N N . LYS A 1 107 ? 3.250 5.639 30.904 1.00 53.91 106 LYS A N 1
ATOM 575 C CA . LYS A 1 107 ? 4.172 6.531 31.621 1.00 55.10 106 LYS A CA 1
ATOM 576 C C . LYS A 1 107 ? 3.529 7.919 31.808 1.00 59.33 106 LYS A C 1
ATOM 577 O O . LYS A 1 107 ? 3.562 8.470 32.903 1.00 59.97 106 LYS A O 1
ATOM 579 N N . PHE A 1 108 ? 2.875 8.430 30.768 1.00 56.25 107 PHE A N 1
ATOM 580 C CA . PHE A 1 108 ? 2.169 9.699 30.814 1.00 57.16 107 PHE A CA 1
ATOM 581 C C . PHE A 1 108 ? 1.032 9.680 31.866 1.00 59.28 107 PHE A C 1
ATOM 582 O O . PHE A 1 108 ? 0.924 10.618 32.656 1.00 59.20 107 PHE A O 1
ATOM 590 N N . ALA A 1 109 ? 0.188 8.635 31.845 1.00 53.20 108 ALA A N 1
ATOM 591 C CA . ALA A 1 109 ? -0.958 8.485 32.747 1.00 51.02 108 ALA A CA 1
ATOM 592 C C . ALA A 1 109 ? -0.516 8.343 34.222 1.00 55.80 108 ALA A C 1
ATOM 593 O O . ALA A 1 109 ? -1.120 8.956 35.100 1.00 55.60 108 ALA A O 1
ATOM 595 N N . MET A 1 110 ? 0.534 7.561 34.487 1.00 52.07 109 MET A N 1
ATOM 596 C CA . MET A 1 110 ? 1.058 7.408 35.843 1.00 53.89 109 MET A CA 1
ATOM 597 C C . MET A 1 110 ? 1.534 8.784 36.376 1.00 60.69 109 MET A C 1
ATOM 598 O O . MET A 1 110 ? 1.280 9.093 37.537 1.00 62.04 109 MET A O 1
ATOM 603 N N . GLY A 1 111 ? 2.141 9.596 35.500 1.00 57.24 110 GLY A N 1
ATOM 604 C CA . GLY A 1 111 ?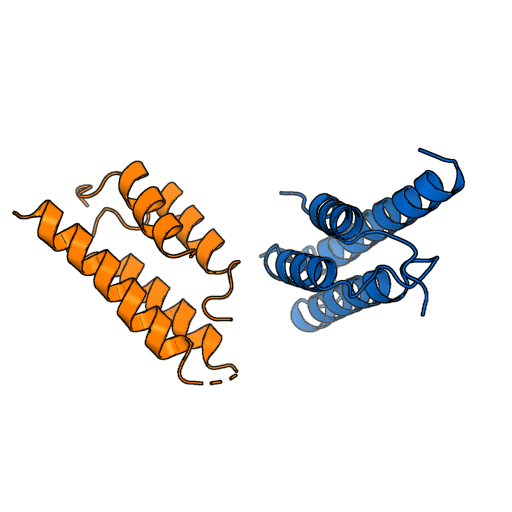 2.621 10.945 35.804 1.00 58.99 110 GLY A CA 1
ATOM 605 C C . GLY A 1 111 ? 1.486 11.849 36.249 1.00 60.39 110 GLY A C 1
ATOM 606 O O . GLY A 1 111 ? 1.594 12.493 37.289 1.00 59.37 110 GLY A O 1
ATOM 607 N N . LYS A 1 112 ? 0.357 11.833 35.513 1.00 55.33 111 LYS A N 1
ATOM 608 C CA . LYS A 1 112 ? -0.851 12.630 35.819 1.00 56.01 111 LYS A CA 1
ATOM 609 C C . LYS A 1 112 ? -1.534 12.154 37.106 1.00 58.18 111 LYS A C 1
ATOM 610 O O . LYS A 1 112 ? -2.024 12.964 37.892 1.00 57.67 111 LYS A O 1
ATOM 616 N N . ILE A 1 113 ? -1.530 10.841 37.329 1.00 54.44 112 ILE A N 1
ATOM 617 C CA . ILE A 1 113 ? -2.106 10.221 38.517 1.00 53.91 112 ILE A CA 1
ATOM 618 C C . ILE A 1 113 ? -1.281 10.616 39.734 1.00 55.84 112 ILE A C 1
ATOM 619 O O . ILE A 1 113 ? -1.862 11.005 40.744 1.00 56.85 112 ILE A O 1
ATOM 624 N N . ASP A 1 114 ? 0.059 10.589 39.626 1.00 53.21 113 ASP A N 1
ATOM 625 C CA . ASP A 1 114 ? 0.939 10.965 40.750 1.00 54.43 113 ASP A CA 1
ATOM 626 C C . ASP A 1 114 ? 0.906 12.455 41.054 1.00 60.92 113 ASP A C 1
ATOM 627 O O . ASP A 1 114 ? 0.977 12.835 42.227 1.00 61.36 113 ASP A O 1
ATOM 632 N N . ALA A 1 115 ? 0.797 13.300 40.004 1.00 59.33 114 ALA A N 1
ATOM 633 C CA . ALA A 1 115 ? 0.714 14.757 40.140 1.00 60.95 114 ALA A CA 1
ATOM 634 C C . ALA A 1 115 ? -0.604 15.093 40.824 1.00 63.96 114 ALA A C 1
ATOM 635 O O . ALA A 1 115 ? -0.644 16.016 41.622 1.00 65.63 114 ALA A O 1
ATOM 637 N N . TYR A 1 116 ? -1.679 14.340 40.527 1.00 57.98 115 TYR A N 1
ATOM 638 C CA . TYR A 1 116 ? -2.962 14.583 41.184 1.00 58.74 115 TYR A CA 1
ATOM 639 C C . TYR A 1 116 ? -2.802 14.358 42.725 1.00 62.94 115 TYR A C 1
ATOM 640 O O . TYR A 1 116 ? -3.216 15.206 43.509 1.00 63.63 115 TYR A O 1
ATOM 649 N N . ILE A 1 117 ? -2.243 13.201 43.120 1.00 58.94 116 ILE A N 1
ATOM 650 C CA . ILE A 1 117 ? -1.934 12.794 44.506 1.00 60.76 116 ILE A CA 1
ATOM 651 C C . ILE A 1 117 ? -1.033 13.840 45.176 1.00 67.27 116 ILE A C 1
ATOM 652 O O . ILE A 1 117 ? -1.363 14.304 46.266 1.00 70.05 116 ILE A O 1
ATOM 657 N N . SER A 1 118 ? 0.075 14.236 44.502 1.00 65.12 117 SER A N 1
ATOM 658 C CA . SER A 1 118 ? 1.017 15.261 44.970 1.00 69.36 117 SER A CA 1
ATOM 659 C C . SER A 1 118 ? 0.295 16.587 45.182 1.00 76.67 117 SER A C 1
ATOM 660 O O . SER A 1 118 ? 0.616 17.297 46.129 1.00 80.13 117 SER A O 1
ATOM 663 N N . GLN A 1 119 ? -0.659 16.938 44.291 1.00 71.65 118 GLN A N 1
ATOM 664 C CA . GLN A 1 119 ? -1.412 18.193 44.409 1.00 73.91 118 GLN A CA 1
ATOM 665 C C . GLN A 1 119 ? -2.368 18.172 45.607 1.00 77.63 118 GLN A C 1
ATOM 666 O O . GLN A 1 119 ? -2.454 19.168 46.294 1.00 79.88 118 GLN A O 1
ATOM 669 N N . LYS A 1 120 ? -3.060 17.035 45.871 1.00 72.64 119 LYS A N 1
ATOM 670 C CA . LYS A 1 120 ? -3.961 16.871 47.027 1.00 74.02 119 LYS A CA 1
ATOM 671 C C . LYS A 1 120 ? -3.178 16.965 48.350 1.00 83.74 119 LYS A C 1
ATOM 672 O O . LYS A 1 120 ? -3.639 17.619 49.289 1.00 88.02 119 LYS A O 1
ATOM 678 N N . VAL A 1 121 ? -1.984 16.345 48.396 1.00 80.50 120 VAL A N 1
ATOM 679 C CA . VAL A 1 121 ? -1.060 16.347 49.548 1.00 84.13 120 VAL A CA 1
ATOM 680 C C . VAL A 1 121 ? -0.498 17.775 49.817 1.00 96.11 120 VAL A C 1
ATOM 681 O O . VAL A 1 121 ? -0.522 18.238 50.959 1.00 100.46 120 VAL A O 1
ATOM 685 N N . GLY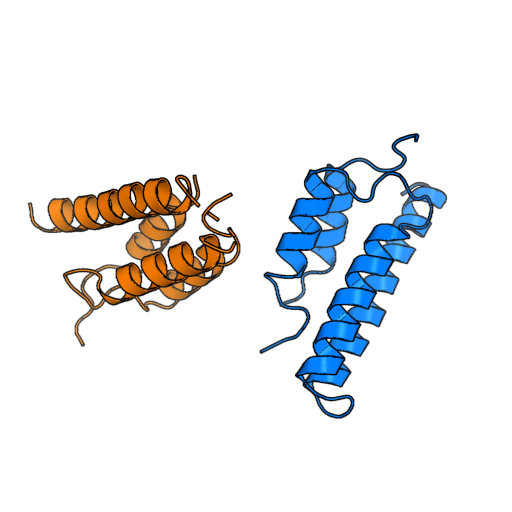 A 1 122 ? -0.070 18.470 48.761 1.00 93.79 121 GLY A N 1
ATOM 686 C CA . GLY A 1 122 ? 0.447 19.835 48.842 1.00 97.36 121 GLY A CA 1
ATOM 687 C C . GLY A 1 122 ? -0.604 20.917 49.049 1.00 105.77 121 GLY A C 1
ATOM 688 O O . GLY A 1 122 ? -0.264 22.070 49.358 1.00 108.73 121 GLY A O 1
ATOM 689 N N . GLY A 1 123 ? -1.874 20.555 48.861 1.00 101.88 122 GLY A N 1
ATOM 690 C CA . GLY A 1 123 ? -3.008 21.452 49.056 1.00 105.14 122 GLY A CA 1
ATOM 691 C C . GLY A 1 123 ? -3.296 22.393 47.904 1.00 111.09 122 GLY A C 1
ATOM 692 O O . GLY A 1 123 ? -3.403 23.610 48.112 1.00 115.33 122 GLY A O 1
ATOM 693 N N . ARG A 1 124 ? -3.466 21.829 46.688 1.00 103.80 123 ARG A N 1
ATOM 694 C CA . ARG A 1 124 ? -3.767 22.585 45.470 1.00 129.44 123 ARG A CA 1
ATOM 695 N N . ARG B 1 6 ? -21.442 11.300 -6.202 1.00 106.78 5 ARG B N 1
ATOM 696 C CA . ARG B 1 6 ? -22.515 11.116 -5.226 1.00 101.36 5 ARG B CA 1
ATOM 697 C C . ARG B 1 6 ? -22.999 12.469 -4.718 1.00 100.80 5 ARG B C 1
ATOM 698 O O . ARG B 1 6 ? -22.240 13.181 -4.049 1.00 99.89 5 ARG B O 1
ATOM 700 N N . GLN B 1 7 ? -24.255 12.835 -5.054 1.00 94.75 6 GLN B N 1
ATOM 701 C CA . GLN B 1 7 ? -24.847 14.108 -4.631 1.00 91.86 6 GLN B CA 1
ATOM 702 C C . GLN B 1 7 ? -25.234 14.085 -3.151 1.00 87.54 6 GLN B C 1
ATOM 703 O O . GLN B 1 7 ? -25.862 13.131 -2.685 1.00 85.26 6 GLN B O 1
ATOM 705 N N . LEU B 1 8 ? -24.848 15.142 -2.419 1.00 79.89 7 LEU B N 1
ATOM 706 C CA . LEU B 1 8 ? -25.138 15.291 -0.997 1.00 73.87 7 LEU B CA 1
ATOM 707 C C . LEU B 1 8 ? -26.610 15.595 -0.830 1.00 72.55 7 LEU B C 1
ATOM 708 O O . LEU B 1 8 ? -27.137 16.440 -1.532 1.00 74.71 7 LEU B O 1
ATOM 713 N N . LEU B 1 9 ? -27.270 14.869 0.056 1.00 63.94 8 LEU B N 1
ATOM 714 C CA . LEU B 1 9 ? -28.695 14.988 0.301 1.00 63.34 8 LEU B CA 1
ATOM 715 C C . LEU B 1 9 ? -28.983 15.620 1.639 1.00 66.88 8 LEU B C 1
ATOM 716 O O . LEU B 1 9 ? -29.822 16.498 1.707 1.00 70.27 8 LEU B O 1
ATOM 721 N N . TYR B 1 10 ? -28.329 15.146 2.720 1.00 59.38 9 TYR B N 1
ATOM 722 C CA . TYR B 1 10 ? -28.592 15.674 4.050 1.00 56.24 9 TYR B CA 1
ATOM 723 C C . TYR B 1 10 ? -27.368 16.425 4.606 1.00 59.77 9 TYR B C 1
ATOM 724 O O . TYR B 1 10 ? -26.251 15.922 4.522 1.00 58.45 9 TYR B O 1
ATOM 733 N N . PRO B 1 11 ? -27.553 17.664 5.094 1.00 57.79 10 PRO B N 1
ATOM 734 C CA . PRO B 1 11 ? -26.397 18.427 5.607 1.00 57.92 10 PRO B CA 1
ATOM 735 C C . PRO B 1 11 ? -25.718 17.794 6.828 1.00 57.75 10 PRO B C 1
ATOM 736 O O . PRO B 1 11 ? -26.372 17.109 7.620 1.00 55.70 10 PRO B O 1
ATOM 740 N N . ARG B 1 12 ? -24.391 18.001 6.957 1.00 53.96 11 ARG B N 1
ATOM 741 C CA . ARG B 1 12 ? -23.594 17.461 8.074 1.00 52.16 11 ARG B CA 1
ATOM 742 C C . ARG B 1 12 ? -24.191 17.855 9.421 1.00 55.82 11 ARG B C 1
ATOM 743 O O . ARG B 1 12 ? -24.307 17.013 10.307 1.00 53.74 11 ARG B O 1
ATOM 751 N N . GLU B 1 13 ? -24.572 19.142 9.564 1.00 55.13 12 GLU B N 1
ATOM 752 C CA . GLU B 1 13 ? -25.201 19.724 10.757 1.00 56.26 12 GLU B CA 1
ATOM 753 C C . GLU B 1 13 ? -26.429 18.895 11.170 1.00 58.34 12 GLU B C 1
ATOM 754 O O . GLU B 1 13 ? -26.581 18.574 12.339 1.00 58.07 12 GLU B O 1
ATOM 760 N N . GLU B 1 14 ? -27.253 18.483 10.204 1.00 55.38 13 GLU B N 1
ATOM 761 C CA . GLU B 1 14 ? -28.441 17.691 10.495 1.00 54.40 13 GLU B CA 1
ATOM 762 C C . GLU B 1 14 ? -28.105 16.271 10.850 1.00 56.99 13 GLU B C 1
ATOM 763 O O . GLU B 1 14 ? -28.689 15.728 11.793 1.00 58.16 13 GLU B O 1
ATOM 769 N N . MET B 1 15 ? -27.104 15.693 10.175 1.00 50.98 14 MET B N 1
ATOM 770 C CA . MET B 1 15 ? -26.659 14.335 10.484 1.00 48.14 14 MET B CA 1
ATOM 771 C C . MET B 1 15 ? -26.061 14.251 11.891 1.00 51.59 14 MET B C 1
ATOM 772 O O . MET B 1 15 ? -26.333 13.301 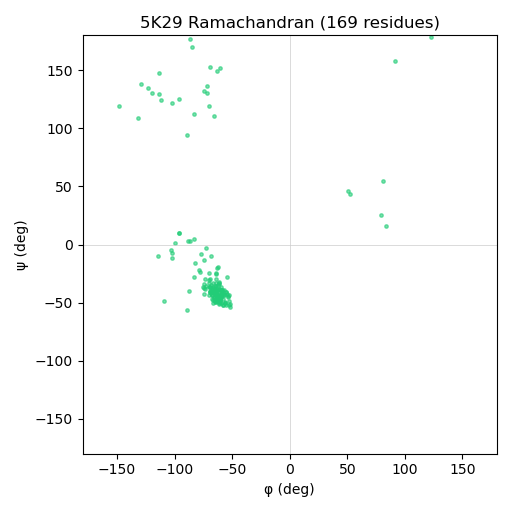12.615 1.00 51.04 14 MET B O 1
ATOM 777 N N . VAL B 1 16 ? -25.279 15.249 12.277 1.00 50.12 15 VAL B N 1
ATOM 778 C CA . VAL B 1 16 ? -24.649 15.332 13.607 1.00 50.06 15 VAL B CA 1
ATOM 779 C C . VAL B 1 16 ? -25.775 15.485 14.658 1.00 57.60 15 VAL B C 1
ATOM 780 O O . VAL B 1 16 ? -25.786 14.751 15.640 1.00 58.84 15 VAL B O 1
ATOM 784 N N . SER B 1 17 ? -26.745 16.382 14.408 1.00 55.46 16 SER B N 1
ATOM 785 C CA . SER B 1 17 ? -27.873 16.603 15.310 1.00 57.18 16 SER B CA 1
ATOM 786 C C . SER B 1 17 ? -28.707 15.326 15.502 1.00 57.37 16 SER B C 1
ATOM 787 O O . SER B 1 17 ? -29.060 14.983 16.630 1.00 57.41 16 SER B O 1
ATOM 790 N N . LEU B 1 18 ? -28.968 14.605 14.418 1.00 53.17 17 LEU B N 1
ATOM 791 C CA . LEU B 1 18 ? -29.704 13.348 14.453 1.00 51.82 17 LEU B CA 1
ATOM 792 C C . LEU B 1 18 ? -28.951 12.265 15.284 1.00 55.95 17 LEU B C 1
ATOM 793 O O . LEU B 1 18 ? -29.544 11.646 16.163 1.00 56.05 17 LEU B O 1
ATOM 798 N N . VAL B 1 19 ? -27.655 12.071 15.033 1.00 52.22 18 VAL B N 1
ATOM 799 C CA . VAL B 1 19 ? -26.839 11.095 15.772 1.00 50.65 18 VAL B CA 1
ATOM 800 C C . VAL B 1 19 ? -26.714 11.465 17.248 1.00 55.22 18 VAL B C 1
ATOM 801 O O . VAL B 1 19 ? -26.833 10.577 18.091 1.00 56.84 18 VAL B O 1
ATOM 805 N N . ARG B 1 20 ? -26.525 12.761 17.575 1.00 51.21 19 ARG B N 1
ATOM 806 C CA . ARG B 1 20 ? -26.432 13.191 18.971 1.00 52.53 19 ARG B CA 1
ATOM 807 C C . ARG B 1 20 ? -27.743 12.955 19.724 1.00 59.71 19 ARG B C 1
ATOM 808 O O . ARG B 1 20 ? -27.716 12.604 20.902 1.00 59.30 19 ARG B O 1
ATOM 816 N N . SER B 1 21 ? -28.889 13.071 19.025 1.00 59.05 20 SER B N 1
ATOM 817 C CA . SER B 1 21 ? -30.226 12.843 19.609 1.00 60.73 20 SER B CA 1
ATOM 818 C C . SER B 1 21 ? -30.452 11.355 19.961 1.00 65.02 20 SER B C 1
ATOM 819 O O . SER B 1 21 ? -31.428 11.026 20.620 1.00 67.28 20 SER B O 1
ATOM 822 N N . LEU B 1 22 ? -29.555 10.463 19.526 1.00 59.62 21 LEU B N 1
ATOM 823 C CA . LEU B 1 22 ? -29.654 9.043 19.870 1.00 60.07 21 LEU B CA 1
ATOM 824 C C . LEU B 1 22 ? -29.054 8.815 21.273 1.00 68.64 21 LEU B C 1
ATOM 825 O O . LEU B 1 22 ? -29.307 7.792 21.897 1.00 69.51 21 LEU B O 1
ATOM 830 N N . ASP B 1 23 ? -28.282 9.789 21.769 1.00 69.19 22 ASP B N 1
ATOM 831 C CA . ASP B 1 23 ? -27.653 9.748 23.090 1.00 72.15 22 ASP B CA 1
ATOM 832 C C . ASP B 1 23 ? -28.649 10.344 24.065 1.00 82.90 22 ASP B C 1
ATOM 833 O O . ASP B 1 23 ? -28.735 11.571 24.178 1.00 85.35 22 ASP B O 1
ATOM 838 N N . ARG B 1 24 ? -29.456 9.487 24.713 1.00 82.87 23 ARG B N 1
ATOM 839 C CA . ARG B 1 24 ? -30.471 9.952 25.669 1.00 87.38 23 ARG B CA 1
ATOM 840 C C . ARG B 1 24 ? -30.412 9.228 27.020 1.00 95.41 23 ARG B C 1
ATOM 841 O O . ARG B 1 24 ? -30.293 8.006 27.082 1.00 94.83 23 ARG B O 1
ATOM 849 N N . PRO B 1 25 ? -30.554 9.968 28.125 1.00 96.54 24 PRO B N 1
ATOM 850 N N . VAL B 1 49 ? -25.878 -0.743 30.013 1.00 91.61 48 VAL B N 1
ATOM 851 C CA . VAL B 1 49 ? -26.522 0.285 29.194 1.00 88.11 48 VAL B CA 1
ATOM 852 C C . VAL B 1 49 ? -26.234 0.124 27.699 1.00 86.46 48 VAL B C 1
ATOM 853 O O . VAL B 1 49 ? -25.086 -0.105 27.313 1.00 85.46 48 VAL B O 1
ATOM 855 N N . CYS B 1 50 ? -27.281 0.255 26.868 1.00 79.39 49 CYS B N 1
ATOM 856 C CA . CYS B 1 50 ? -27.192 0.191 25.409 1.00 74.88 49 CYS B CA 1
ATOM 857 C C . CYS B 1 50 ? -27.671 1.516 24.814 1.00 75.57 49 CYS B C 1
ATOM 858 O O . CYS B 1 50 ? -28.745 1.979 25.205 1.00 77.30 49 CYS B O 1
ATOM 861 N N . PRO B 1 51 ? -26.919 2.155 23.878 1.00 68.66 50 PRO B N 1
ATOM 862 C CA . PRO B 1 51 ? -25.626 1.741 23.296 1.00 66.85 50 PRO B CA 1
ATOM 863 C C . PRO B 1 51 ? -24.426 2.161 24.129 1.00 69.28 50 PRO B C 1
ATOM 864 O O . PRO B 1 51 ? -24.574 2.915 25.082 1.00 68.79 50 PRO B O 1
ATOM 868 N N . ASN B 1 52 ? -23.239 1.645 23.772 1.00 65.49 51 ASN B N 1
ATOM 869 C CA . ASN B 1 52 ? -21.990 2.019 24.401 1.00 65.17 51 ASN B CA 1
ATOM 870 C C . ASN B 1 52 ? -21.786 3.455 23.920 1.00 65.56 51 ASN B C 1
ATOM 871 O O . ASN B 1 52 ? -21.807 3.698 22.709 1.00 64.13 51 ASN B O 1
ATOM 876 N N . ARG B 1 53 ? -21.738 4.418 24.855 1.00 61.40 52 ARG B N 1
ATOM 877 C CA . ARG B 1 53 ? -21.647 5.848 24.515 1.00 59.41 52 ARG B CA 1
ATOM 878 C C . ARG B 1 53 ? -20.453 6.197 23.587 1.00 59.79 52 ARG B C 1
ATOM 879 O O . ARG B 1 53 ? -20.572 7.126 22.801 1.00 55.38 52 ARG B O 1
ATOM 887 N N . CYS B 1 54 ? -19.347 5.416 23.647 1.00 58.31 53 CYS B N 1
ATOM 888 C CA A CYS B 1 54 ? -18.185 5.615 22.786 0.50 57.52 53 CYS B CA 1
ATOM 889 C CA B CYS B 1 54 ? -18.184 5.607 22.781 0.50 58.83 53 CYS B CA 1
ATOM 890 C C . CYS B 1 54 ? -18.483 5.213 21.331 1.00 59.70 53 CYS B C 1
ATOM 891 O O . CYS B 1 54 ? -17.856 5.746 20.410 1.00 58.90 53 CYS B O 1
ATOM 896 N N . ASP B 1 55 ? -19.456 4.284 21.116 1.00 54.74 54 ASP B N 1
ATOM 897 C CA . ASP B 1 55 ? -19.873 3.884 19.760 1.00 53.24 54 ASP B CA 1
ATOM 898 C C . ASP B 1 55 ? -20.723 5.032 19.189 1.00 55.45 54 ASP B C 1
ATOM 899 O O . ASP B 1 55 ? -20.642 5.326 17.988 1.00 54.38 54 ASP B O 1
ATOM 904 N N . LEU B 1 56 ? -21.494 5.715 20.066 1.00 50.80 55 LEU B N 1
ATOM 905 C CA . LEU B 1 56 ? -22.282 6.879 19.657 1.00 51.58 55 LEU B CA 1
ATOM 906 C C . LEU B 1 56 ? -21.381 8.061 19.305 1.00 56.21 55 LEU B C 1
ATOM 907 O O . LEU B 1 56 ? -21.706 8.800 18.384 1.00 55.86 55 LEU B O 1
ATOM 912 N N . ALA B 1 57 ? -20.250 8.240 20.037 1.00 52.71 56 ALA B N 1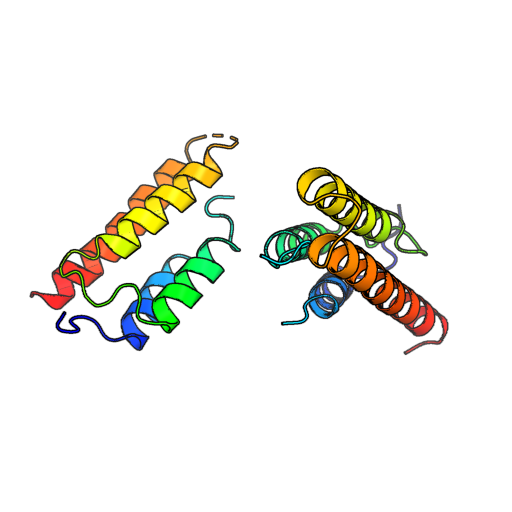
ATOM 913 C CA . ALA B 1 57 ? -19.288 9.310 19.771 1.00 52.37 56 ALA B CA 1
ATOM 914 C C . ALA B 1 57 ? -18.659 9.087 18.391 1.00 56.61 56 ALA B C 1
ATOM 915 O O . ALA B 1 57 ? -18.509 10.051 17.649 1.00 56.42 56 ALA B O 1
ATOM 917 N N . THR B 1 58 ? -18.276 7.818 18.065 1.00 52.87 57 THR B N 1
ATOM 918 C CA . THR B 1 58 ? -17.719 7.382 16.765 1.00 52.63 57 THR B CA 1
ATOM 919 C C . THR B 1 58 ? -18.726 7.656 15.632 1.00 53.28 57 THR B C 1
ATOM 920 O O . THR B 1 58 ? -18.341 8.158 14.582 1.00 54.93 57 THR B O 1
ATOM 924 N N . ALA B 1 59 ? -20.009 7.361 15.840 1.00 48.14 58 ALA B N 1
ATOM 925 C CA . ALA B 1 59 ? -21.006 7.640 14.804 1.00 47.57 58 ALA B CA 1
ATOM 926 C C . ALA B 1 59 ? -21.211 9.165 14.641 1.00 51.97 58 ALA B C 1
ATOM 927 O O . ALA B 1 59 ? -21.310 9.642 13.500 1.00 53.33 58 ALA B O 1
ATOM 929 N N . ALA B 1 60 ? -21.163 9.936 15.759 1.00 48.06 59 ALA B N 1
ATOM 930 C CA . ALA B 1 60 ? -21.272 11.409 15.710 1.00 48.55 59 ALA B CA 1
ATOM 931 C C . ALA B 1 60 ? -20.076 11.997 14.948 1.00 52.72 59 ALA B C 1
ATOM 932 O O . ALA B 1 60 ? -20.244 12.987 14.242 1.00 53.03 59 ALA B O 1
ATOM 934 N N . ASP B 1 61 ? -18.870 11.388 15.096 1.00 48.15 60 ASP B N 1
ATOM 935 C CA . ASP B 1 61 ? -17.648 11.824 14.386 1.00 48.67 60 ASP B CA 1
ATOM 936 C C . ASP B 1 61 ? -17.811 11.524 12.898 1.00 53.76 60 ASP B C 1
ATOM 937 O O . ASP B 1 61 ? -17.443 12.349 12.064 1.00 56.82 60 ASP B O 1
ATOM 942 N N . ARG B 1 62 ? -18.360 10.342 12.567 1.00 47.95 61 ARG B N 1
ATOM 943 C CA . ARG B 1 62 ? -18.623 9.948 11.174 1.00 47.96 61 ARG B CA 1
ATOM 944 C C . ARG B 1 62 ? -19.618 10.918 10.525 1.00 51.04 61 ARG B C 1
ATOM 945 O O . ARG B 1 62 ? -19.374 11.365 9.415 1.00 51.67 61 ARG B O 1
ATOM 959 N N . ALA B 1 63 ? -20.687 11.296 11.252 1.00 45.80 62 ALA B N 1
ATOM 960 C CA . ALA B 1 63 ? -21.690 12.264 10.823 1.00 45.36 62 ALA B CA 1
ATOM 961 C C . ALA B 1 63 ? -21.040 13.627 10.544 1.00 49.75 62 ALA B C 1
ATOM 962 O O . ALA B 1 63 ? -21.287 14.212 9.480 1.00 48.67 62 ALA B O 1
ATOM 964 N N . ALA B 1 64 ? -20.132 14.075 11.448 1.00 46.68 63 ALA B N 1
ATOM 965 C CA . ALA B 1 64 ? -19.359 15.321 11.325 1.00 48.41 63 ALA B CA 1
ATOM 966 C C . ALA B 1 64 ? -18.457 15.324 10.083 1.00 55.92 63 ALA B C 1
ATOM 967 O O . ALA B 1 64 ? -18.174 16.401 9.516 1.00 56.12 63 ALA B O 1
ATOM 969 N N . LYS B 1 65 ? -17.957 14.121 9.703 1.00 50.55 64 LYS B N 1
ATOM 970 C CA . LYS B 1 65 ? -17.064 13.946 8.552 1.00 52.23 64 LYS B CA 1
ATOM 971 C C . LYS B 1 65 ? -17.844 13.721 7.237 1.00 56.60 64 LYS B C 1
ATOM 972 O O . LYS B 1 65 ? -17.220 13.590 6.192 1.00 59.57 64 LYS B O 1
ATOM 976 N N . GLY B 1 66 ? -19.178 13.775 7.296 1.00 51.51 65 GLY B N 1
ATOM 977 C CA . GLY B 1 66 ? -20.051 13.703 6.118 1.00 52.59 65 GLY B CA 1
ATOM 978 C C . GLY B 1 66 ? -20.372 12.312 5.602 1.00 58.68 65 GLY B C 1
ATOM 979 O O . GLY B 1 66 ? -20.874 12.179 4.488 1.00 60.48 65 GLY B O 1
ATOM 980 N N . ALA B 1 67 ? -20.132 11.273 6.425 1.00 52.97 66 ALA B N 1
ATOM 981 C CA . ALA B 1 67 ? -20.352 9.863 6.099 1.00 52.85 66 ALA B CA 1
ATOM 982 C C . ALA B 1 67 ? -21.800 9.460 5.778 1.00 56.67 66 ALA B C 1
ATOM 983 O O . ALA B 1 67 ? -21.996 8.561 4.964 1.00 57.95 66 ALA B O 1
ATOM 985 N N . TYR B 1 68 ? -22.808 10.104 6.407 1.00 51.52 67 TYR B N 1
ATOM 986 C CA . TYR B 1 68 ? -24.218 9.691 6.300 1.00 49.98 67 TYR B CA 1
ATOM 987 C C . TYR B 1 68 ? -25.172 10.484 5.356 1.00 54.80 67 TYR B C 1
ATOM 988 O O . TYR B 1 68 ? -26.316 10.073 5.185 1.00 55.00 67 TYR B O 1
ATOM 997 N N . GLY B 1 69 ? -24.732 11.591 4.781 1.00 51.20 68 GLY B N 1
ATOM 998 C CA . GLY B 1 69 ? -25.625 12.426 3.982 1.00 52.25 68 GLY B CA 1
ATOM 999 C C . GLY B 1 69 ? -25.906 12.105 2.534 1.00 59.82 68 GLY B C 1
ATOM 1000 O O . GLY B 1 69 ? -26.579 12.899 1.878 1.00 62.12 68 GLY B O 1
ATOM 1001 N N . TYR B 1 70 ? -25.404 10.981 2.015 1.00 59.22 69 TYR B N 1
ATOM 1002 C CA . TYR B 1 70 ? -25.547 10.593 0.614 1.00 63.69 69 TYR B CA 1
ATOM 1003 C C . TYR B 1 70 ? -26.600 9.533 0.360 1.00 70.75 69 TYR B C 1
ATOM 1004 O O . TYR B 1 70 ? -26.964 9.301 -0.791 1.00 74.55 69 TYR B O 1
ATOM 1013 N N . ASP B 1 71 ? -27.105 8.898 1.412 1.00 65.02 70 ASP B N 1
ATOM 1014 C CA . ASP B 1 71 ? -28.117 7.862 1.250 1.00 65.84 70 ASP B CA 1
ATOM 1015 C C . ASP B 1 71 ? -29.472 8.461 1.605 1.00 66.34 70 ASP B C 1
ATOM 1016 O O . ASP B 1 71 ? -29.632 8.943 2.727 1.00 61.10 70 ASP B O 1
ATOM 1021 N N . VAL B 1 72 ? -30.450 8.439 0.656 1.00 65.70 71 VAL B N 1
ATOM 1022 C CA . VAL B 1 72 ? -31.812 8.973 0.875 1.00 66.09 71 VAL B CA 1
ATOM 1023 C C . VAL B 1 72 ? -32.447 8.275 2.072 1.00 67.96 71 VAL B C 1
ATOM 1024 O O . VAL B 1 72 ? -33.153 8.899 2.876 1.00 66.01 71 VAL B O 1
ATOM 1028 N N . GLN B 1 73 ? -32.193 6.968 2.177 1.00 64.19 72 GLN B N 1
ATOM 1029 C CA . GLN B 1 73 ? -32.770 6.136 3.217 1.00 64.67 72 GLN B CA 1
ATOM 1030 C C . GLN B 1 73 ? -31.843 5.956 4.404 1.00 67.23 72 GLN B C 1
ATOM 1031 O O . GLN B 1 73 ? -32.134 5.157 5.305 1.00 69.15 72 GLN B O 1
ATOM 1037 N N . LEU B 1 74 ? -30.741 6.728 4.428 1.00 60.62 73 LEU B N 1
ATOM 1038 C CA . LEU B 1 74 ? -29.746 6.736 5.507 1.00 56.23 73 LEU B CA 1
ATOM 1039 C C . LEU B 1 74 ? -29.271 5.315 5.840 1.00 59.96 73 LEU B C 1
ATOM 1040 O O . LEU B 1 74 ? -29.168 4.927 7.006 1.00 57.39 73 LEU B O 1
ATOM 1045 N N . THR B 1 75 ? -28.962 4.551 4.786 1.00 59.21 74 THR B N 1
ATOM 1046 C CA . THR B 1 75 ? -28.531 3.153 4.888 1.00 61.54 74 THR B CA 1
ATOM 1047 C C . THR B 1 75 ? -27.206 3.006 5.623 1.00 63.49 74 THR B C 1
ATOM 1048 O O . THR B 1 75 ? -27.120 2.116 6.453 1.00 63.62 74 THR B O 1
ATOM 1052 N N . THR B 1 76 ? -26.226 3.906 5.403 1.00 58.50 75 THR B N 1
ATOM 1053 C CA . THR B 1 76 ? -24.925 3.869 6.096 1.00 57.95 75 THR B CA 1
ATOM 1054 C C . THR B 1 76 ? -25.090 4.051 7.625 1.00 59.31 75 THR B C 1
ATOM 1055 O O . THR B 1 76 ? -24.512 3.283 8.385 1.00 58.46 75 THR B O 1
ATOM 1059 N N . LEU B 1 77 ? -25.919 5.015 8.050 1.00 55.03 76 LEU B N 1
ATOM 1060 C CA . LEU B 1 77 ? -26.221 5.281 9.458 1.00 54.81 76 LEU B CA 1
ATOM 1061 C C . LEU B 1 77 ? -26.901 4.055 10.109 1.00 60.58 76 LEU B C 1
ATOM 1062 O O . LEU B 1 77 ? -26.504 3.640 11.210 1.00 60.77 76 LEU B O 1
ATOM 1067 N N . LYS B 1 78 ? -27.931 3.521 9.438 1.00 56.67 77 LYS B N 1
ATOM 1068 C CA . LYS B 1 78 ? -28.687 2.364 9.884 1.00 59.07 77 LYS B CA 1
ATOM 1069 C C . LYS B 1 78 ? -27.768 1.157 10.139 1.00 64.49 77 LYS B C 1
ATOM 1070 O O . LYS B 1 78 ? -27.967 0.456 11.130 1.00 66.18 77 LYS B O 1
ATOM 1076 N N . GLU B 1 79 ? -26.763 0.929 9.261 1.00 59.39 78 GLU B N 1
ATOM 1077 C CA . GLU B 1 79 ? -25.788 -0.152 9.443 1.00 61.15 78 GLU B CA 1
ATOM 1078 C C . GLU B 1 79 ? -24.992 0.108 10.739 1.00 62.30 78 GLU B C 1
ATOM 1079 O O . GLU B 1 79 ? -24.842 -0.811 11.532 1.00 62.55 78 GLU B O 1
ATOM 1085 N N . ASP B 1 80 ? -24.628 1.385 11.017 1.00 54.85 79 ASP B N 1
ATOM 1086 C CA . ASP B 1 80 ? -23.894 1.760 12.222 1.00 52.44 79 ASP B CA 1
ATOM 1087 C C . ASP B 1 80 ? -24.726 1.590 13.486 1.00 55.93 79 ASP B C 1
ATOM 1088 O O . ASP B 1 80 ? -24.193 1.085 14.462 1.00 55.37 79 ASP B O 1
ATOM 1093 N N . ILE B 1 81 ? -26.044 1.841 13.432 1.00 54.34 80 ILE B N 1
ATOM 1094 C CA . ILE B 1 81 ? -26.946 1.568 14.558 1.00 55.53 80 ILE B CA 1
ATOM 1095 C C . ILE B 1 81 ? -26.974 0.047 14.855 1.00 61.82 80 ILE B C 1
ATOM 1096 O O . ILE B 1 81 ? -26.889 -0.361 16.016 1.00 61.02 80 ILE B O 1
ATOM 1101 N N . ARG B 1 82 ? -27.094 -0.775 13.795 1.00 60.86 81 ARG B N 1
ATOM 1102 C CA . ARG B 1 82 ? -27.140 -2.232 13.894 1.00 63.40 81 ARG B CA 1
ATOM 1103 C C . ARG B 1 82 ? -25.826 -2.831 14.458 1.00 67.94 81 ARG B C 1
ATOM 1104 O O . ARG B 1 82 ? -25.880 -3.779 15.239 1.00 71.18 81 ARG B O 1
ATOM 1112 N N . LEU B 1 83 ? -24.667 -2.261 14.090 1.00 62.32 82 LEU B N 1
ATOM 1113 C CA . LEU B 1 83 ? -23.365 -2.651 14.628 1.00 64.21 82 LEU B CA 1
ATOM 1114 C C . LEU B 1 83 ? -23.312 -2.289 16.149 1.00 66.39 82 LEU B C 1
ATOM 1115 O O . LEU B 1 83 ? -22.838 -3.097 16.948 1.00 67.76 82 LEU B O 1
ATOM 1118 N N . MET B 1 84 ? -23.844 -1.093 16.534 1.00 57.70 83 MET B N 1
ATOM 1119 C CA . MET B 1 84 ? -23.950 -0.592 17.916 1.00 57.52 83 MET B CA 1
ATOM 1120 C C . MET B 1 84 ? -24.754 -1.565 18.770 1.00 64.38 83 MET B C 1
ATOM 1121 O O . MET B 1 84 ? -24.308 -1.951 19.849 1.00 63.64 83 MET B O 1
ATOM 1126 N N . VAL B 1 85 ? -25.958 -1.928 18.285 1.00 64.09 84 VAL B N 1
ATOM 1127 C CA . VAL B 1 85 ? -26.873 -2.884 18.909 1.00 68.04 84 VAL B CA 1
ATOM 1128 C C . VAL B 1 85 ? -26.157 -4.255 19.068 1.00 75.85 84 VAL B C 1
ATOM 1129 O O . VAL B 1 85 ? -26.242 -4.847 20.145 1.00 77.89 84 VAL B O 1
ATOM 1133 N N . ASN B 1 86 ? -25.398 -4.708 18.030 1.00 72.90 85 ASN B N 1
ATOM 1134 C CA . ASN B 1 86 ? -24.628 -5.970 18.072 1.00 75.75 85 ASN B CA 1
ATOM 1135 C C . ASN B 1 86 ? -23.599 -5.940 19.205 1.00 78.01 85 ASN B C 1
ATOM 1136 O O . ASN B 1 86 ? -23.391 -6.955 19.847 1.00 78.95 85 ASN B O 1
ATOM 1141 N N . ASN B 1 87 ? -22.984 -4.769 19.473 1.00 73.35 86 ASN B N 1
ATOM 1142 C CA . ASN B 1 87 ? -22.005 -4.662 20.553 1.00 74.56 86 ASN B CA 1
ATOM 1143 C C . ASN B 1 87 ? -22.651 -4.762 21.932 1.00 80.77 86 ASN B C 1
ATOM 1144 O O . ASN B 1 87 ? -22.001 -5.214 22.878 1.00 82.73 86 ASN B O 1
ATOM 1149 N N . CYS B 1 88 ? -23.949 -4.429 22.023 1.00 77.89 87 CYS B N 1
ATOM 1150 C CA . CYS B 1 88 ? -24.713 -4.478 23.269 1.00 80.83 87 CYS B CA 1
ATOM 1151 C C . CYS B 1 88 ? -25.190 -5.867 23.687 1.00 88.61 87 CYS B C 1
ATOM 1152 O O . CYS B 1 88 ? -25.439 -6.065 24.876 1.00 89.95 87 CYS B O 1
ATOM 1155 N N . ILE B 1 89 ? -25.298 -6.827 22.751 1.00 87.52 88 ILE B N 1
ATOM 1156 C CA . ILE B 1 89 ? -25.773 -8.183 23.079 1.00 93.07 88 ILE B CA 1
ATOM 1157 C C . ILE B 1 89 ? -24.836 -8.888 24.085 1.00 99.42 88 ILE B C 1
ATOM 1158 O O . ILE B 1 89 ? -25.286 -9.795 24.786 1.00 104.25 88 ILE B O 1
ATOM 1163 N N . LEU B 1 90 ? -23.579 -8.409 24.218 1.00 93.09 89 LEU B N 1
ATOM 1164 C CA . LEU B 1 90 ? -22.599 -8.926 25.182 1.00 107.99 89 LEU B CA 1
ATOM 1165 C C . LEU B 1 90 ? -23.020 -8.610 26.632 1.00 148.92 89 LEU B C 1
ATOM 1166 O O . LEU B 1 90 ? -23.150 -7.441 27.013 1.00 111.00 89 LEU B O 1
ATOM 1171 C CA . ALA B 1 99 ? -31.558 -8.463 26.161 1.00 123.42 98 ALA B CA 1
ATOM 1172 C C . ALA B 1 99 ? -32.512 -7.399 25.622 1.00 124.38 98 ALA B C 1
ATOM 1173 O O . ALA B 1 99 ? -32.410 -7.016 24.451 1.00 120.78 98 ALA B O 1
ATOM 1174 N N . ASP B 1 100 ? -33.433 -6.919 26.486 1.00 122.08 99 ASP B N 1
ATOM 1175 C CA . ASP B 1 100 ? -34.437 -5.902 26.152 1.00 120.04 99 ASP B CA 1
ATOM 1176 C C . ASP B 1 100 ? -33.827 -4.554 25.757 1.00 114.76 99 ASP B C 1
ATOM 1177 O O . ASP B 1 100 ? -34.382 -3.883 24.892 1.00 112.53 99 ASP B O 1
ATOM 1179 N N . ALA B 1 101 ? -32.689 -4.173 26.379 1.00 106.32 100 ALA B N 1
ATOM 1180 C CA . ALA B 1 101 ? -31.977 -2.914 26.135 1.00 99.95 100 ALA B CA 1
ATOM 1181 C C . ALA B 1 101 ? -31.613 -2.693 24.660 1.00 98.26 100 ALA B C 1
ATOM 1182 O O . ALA B 1 101 ? -31.970 -1.654 24.101 1.00 95.11 100 ALA B O 1
ATOM 1184 N N . ALA B 1 102 ? -30.949 -3.686 24.027 1.00 93.28 101 ALA B N 1
ATOM 1185 C CA . ALA B 1 102 ? -30.548 -3.654 22.618 1.00 89.22 101 ALA B CA 1
ATOM 1186 C C . ALA B 1 102 ? -31.754 -3.449 21.687 1.00 92.36 101 ALA B C 1
ATOM 1187 O O . ALA B 1 102 ? -31.674 -2.625 20.771 1.00 88.95 101 ALA B O 1
ATOM 1189 N N . ARG B 1 103 ? -32.879 -4.167 21.952 1.00 92.18 102 ARG B N 1
ATOM 1190 C CA . ARG B 1 103 ? -34.136 -4.078 21.196 1.00 92.90 102 ARG B CA 1
ATOM 1191 C C . ARG B 1 103 ? -34.837 -2.730 21.413 1.00 92.96 102 ARG B C 1
ATOM 1192 O O . ARG B 1 103 ? -35.344 -2.153 20.446 1.00 91.03 102 ARG B O 1
ATOM 1194 N N . THR B 1 104 ? -34.847 -2.225 22.670 1.00 88.82 103 THR B N 1
ATOM 1195 C CA . THR B 1 104 ? -35.419 -0.922 23.039 1.00 87.95 103 THR B CA 1
ATOM 1196 C C . THR B 1 104 ? -34.674 0.200 22.288 1.00 86.85 103 THR B C 1
ATOM 1197 O O . THR B 1 104 ? -35.323 1.084 21.718 1.00 86.06 103 THR B O 1
ATOM 1201 N N . PHE B 1 105 ? -33.317 0.143 22.263 1.00 79.42 104 PHE B N 1
ATOM 1202 C CA . PHE B 1 105 ? -32.513 1.144 21.556 1.00 73.48 104 PHE B CA 1
ATOM 1203 C C . PHE B 1 105 ? -32.712 1.060 20.046 1.00 75.37 104 PHE B C 1
ATOM 1204 O O . PHE B 1 105 ? -32.923 2.099 19.432 1.00 73.01 104 PHE B O 1
ATOM 1212 N N . GLU B 1 106 ? -32.655 -0.157 19.458 1.00 73.09 105 GLU B N 1
ATOM 1213 C CA . GLU B 1 106 ? -32.812 -0.379 18.016 1.00 73.01 105 GLU B CA 1
ATOM 1214 C C . GLU B 1 106 ? -34.093 0.269 17.493 1.00 78.89 105 GLU B C 1
ATOM 1215 O O . GLU B 1 106 ? -34.027 1.058 16.554 1.00 76.44 105 GLU B O 1
ATOM 1221 N N . LYS B 1 107 ? -35.238 -0.025 18.142 1.00 79.72 106 LYS B N 1
ATOM 1222 C CA . LYS B 1 107 ? -36.556 0.513 17.813 1.00 81.96 106 LYS B CA 1
ATOM 1223 C C . LYS B 1 107 ? -36.609 2.031 18.002 1.00 82.08 106 LYS B C 1
ATOM 1224 O O . LYS B 1 107 ? -37.138 2.722 17.130 1.00 81.82 106 LYS B O 1
ATOM 1226 N N . PHE B 1 108 ? -36.047 2.556 19.114 1.00 76.22 107 PHE B N 1
ATOM 1227 C CA . PHE B 1 108 ? -36.025 4.008 19.341 1.00 74.59 107 PHE B CA 1
ATOM 1228 C C . PHE B 1 108 ? -35.170 4.717 18.265 1.00 76.21 107 PHE B C 1
ATOM 1229 O O . PHE B 1 108 ? -35.561 5.777 17.769 1.00 76.79 107 PHE B O 1
ATOM 1237 N N . ALA B 1 109 ? -34.004 4.140 17.939 1.00 69.55 108 ALA B N 1
ATOM 1238 C CA . ALA B 1 109 ? -33.064 4.720 16.987 1.00 66.82 108 ALA B CA 1
ATOM 1239 C C . ALA B 1 109 ? -33.582 4.676 15.570 1.00 72.18 108 ALA B C 1
ATOM 1240 O O . ALA B 1 109 ? -33.488 5.683 14.878 1.00 70.47 108 ALA B O 1
ATOM 1242 N N . MET B 1 110 ? -34.182 3.541 15.151 1.00 72.17 109 MET B N 1
ATOM 1243 C CA . MET B 1 110 ? -34.729 3.403 13.795 1.00 72.94 109 MET B CA 1
ATOM 1244 C C . MET B 1 110 ? -35.974 4.261 13.611 1.00 75.31 109 MET B C 1
ATOM 1245 O O . MET B 1 110 ? -36.182 4.795 12.525 1.00 74.43 109 MET B O 1
ATOM 1250 N N . GLY B 1 111 ? -36.723 4.472 14.695 1.00 72.71 110 GLY B N 1
ATOM 1251 C CA . GLY B 1 111 ? -37.874 5.367 14.715 1.00 75.06 110 GLY B CA 1
ATOM 1252 C C . GLY B 1 111 ? -37.447 6.811 14.479 1.00 77.02 110 GLY B C 1
ATOM 1253 O O . GLY B 1 111 ? -38.021 7.481 13.623 1.00 77.84 110 GLY B O 1
ATOM 1254 N N . LYS B 1 112 ? -36.387 7.287 15.191 1.00 70.85 111 LYS B N 1
ATOM 1255 C CA . LYS B 1 112 ? -35.849 8.652 15.026 1.00 68.54 111 LYS B CA 1
ATOM 1256 C C . LYS B 1 112 ? -35.355 8.909 13.597 1.00 70.68 111 LYS B C 1
ATOM 1257 O O . LYS B 1 112 ? -35.671 9.944 13.011 1.00 69.76 111 LYS B O 1
ATOM 1262 N N . ILE B 1 113 ? -34.619 7.939 13.032 1.00 66.49 112 ILE B N 1
ATOM 1263 C CA . ILE B 1 113 ? -34.063 8.010 11.67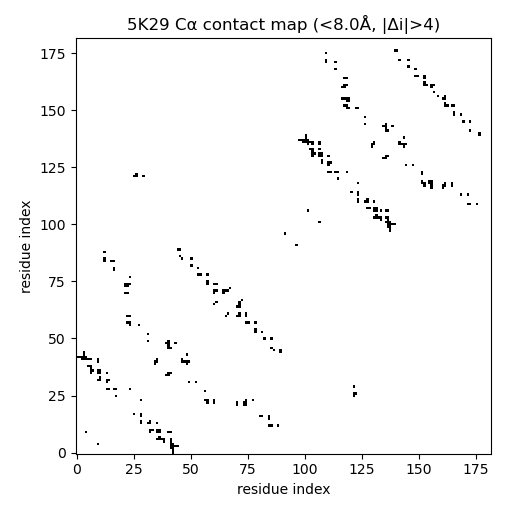7 1.00 64.87 112 ILE B CA 1
ATOM 1264 C C . ILE B 1 113 ? -35.163 8.075 10.627 1.00 70.97 112 ILE B C 1
ATOM 1265 O O . ILE B 1 113 ? -35.107 8.939 9.751 1.00 70.08 112 ILE B O 1
ATOM 1270 N N . ASP B 1 114 ? -36.185 7.204 10.756 1.00 70.58 113 ASP B N 1
ATOM 1271 C CA . ASP B 1 114 ? -37.325 7.159 9.855 1.00 74.16 113 ASP B CA 1
ATOM 1272 C C . ASP B 1 114 ? -38.191 8.423 9.959 1.00 78.64 113 ASP B C 1
ATOM 1273 O O . ASP B 1 114 ? -38.656 8.909 8.926 1.00 80.36 113 ASP B O 1
ATOM 1278 N N . ALA B 1 115 ? -38.380 8.963 11.189 1.00 73.80 114 ALA B N 1
ATOM 1279 C CA . ALA B 1 115 ? -39.117 10.214 11.447 1.00 75.18 114 ALA B CA 1
ATOM 1280 C C . ALA B 1 115 ? -38.447 11.340 10.649 1.00 75.84 114 ALA B C 1
ATOM 1281 O O . ALA B 1 115 ? -39.120 11.996 9.859 1.00 78.78 114 ALA B O 1
ATOM 1283 N N . TYR B 1 116 ? -37.108 11.492 10.802 1.00 66.73 115 TYR B N 1
ATOM 1284 C CA . TYR B 1 116 ? -36.271 12.467 10.090 1.00 63.89 115 TYR B CA 1
ATOM 1285 C C . TYR B 1 116 ? -36.504 12.371 8.553 1.00 68.43 115 TYR B C 1
ATOM 1286 O O . TYR B 1 116 ? -36.846 13.375 7.920 1.00 68.33 115 TYR B O 1
ATOM 1295 N N . ILE B 1 117 ? -36.369 11.156 7.980 1.00 65.04 116 ILE B N 1
ATOM 1296 C CA . ILE B 1 117 ? -36.577 10.892 6.541 1.00 65.68 116 ILE B CA 1
ATOM 1297 C C . ILE B 1 117 ? -37.979 11.350 6.108 1.00 77.14 116 ILE B C 1
ATOM 1298 O O . ILE B 1 117 ? -38.119 12.053 5.103 1.00 78.88 116 ILE B O 1
ATOM 1303 N N . SER B 1 118 ? -39.011 10.924 6.860 1.00 78.33 117 SER B N 1
ATOM 1304 C CA . SER B 1 118 ? -40.411 11.257 6.586 1.00 83.89 117 SER B CA 1
ATOM 1305 C C . SER B 1 118 ? -40.609 12.766 6.534 1.00 88.14 117 SER B C 1
ATOM 1306 O O . SER B 1 118 ? -41.162 13.264 5.552 1.00 91.30 117 SER B O 1
ATOM 1309 N N . GLN B 1 119 ? -40.102 13.494 7.554 1.00 82.11 118 GLN B N 1
ATOM 1310 C CA . GLN B 1 119 ? -40.192 14.955 7.636 1.00 83.29 118 GLN B CA 1
ATOM 1311 C C . GLN B 1 119 ? -39.506 15.612 6.436 1.00 87.63 118 GLN B C 1
ATOM 1312 O O . GLN B 1 119 ? -40.031 16.583 5.892 1.00 90.20 118 GLN B O 1
ATOM 1315 N N . LYS B 1 120 ? -38.352 15.059 6.014 1.00 81.61 119 LYS B N 1
ATOM 1316 C CA . LYS B 1 120 ? -37.568 15.530 4.874 1.00 81.05 119 LYS B CA 1
ATOM 1317 C C . LYS B 1 120 ? -38.303 15.398 3.524 1.00 92.78 119 LYS B C 1
ATOM 1318 O O . LYS B 1 120 ? -38.018 16.167 2.600 1.00 94.09 119 LYS B O 1
ATOM 1324 N N . VAL B 1 121 ? -39.276 14.470 3.432 1.00 94.66 120 VAL B N 1
ATOM 1325 C CA . VAL B 1 121 ? -40.100 14.251 2.230 1.00 99.89 120 VAL B CA 1
ATOM 1326 C C . VAL B 1 121 ? -41.372 15.140 2.249 1.00 111.40 120 VAL B C 1
ATOM 1327 O O . VAL B 1 121 ? -41.595 15.906 1.309 1.00 114.44 120 VAL B O 1
ATOM 1331 N N . GLY B 1 122 ? -42.181 15.019 3.306 1.00 110.11 121 GLY B N 1
ATOM 1332 C CA . GLY B 1 122 ? -43.415 15.781 3.469 1.00 132.65 121 GLY B CA 1
#

Radius of gyration: 20.02 Å; Cα contacts (8 Å, |Δi|>4): 197; chains: 2; bounding box: 51×32×59 Å

Sequence (182 aa):
RQLLYPREEMVSLVRSLDRPKVCPNRCCDLATAADRAAKGAYGYDVQLTTLKEDIRLMVNNCILFNGAEGAYADAARTFEKFAMGKIDAYISQKVGGRRQLLYPREEMVSLVRSLDRVCPNRCCDLATAADRAAKGAYGYDVQLTTLKEDIRLMVNNCILADAARTFEKFAMGKIDAYISQKVG

B-factor: mean 72.06, std 17.61, range [35.92, 155.2]

InterPro domains:
  IPR001487 Bromodomain [PF00439] (29-102)
  IPR036427 Bromodomain-like superfamily [G3DSA:1.20.920.10] (1-125)
  IPR036427 Bromodomain-like superfamily [G3DSA:1.20.920.10] (176-314)
  IPR036427 Bromodomain-like superfamily [SSF47370] (27-115)
  IPR036427 Bromodomain-like superfamily [SSF47370] (180-308)
  IPR051831 Bromodomain-containing [PTHR22881] (137-432)

Solvent-accessible surface area: 10648 Å² total

Foldseek 3Di:
DDQQDDLVVQLVLLVVLDDDDDFVDPVLSVVSSVCSNVPVQRPDLQSVVSLVSLVVSLVVQCVVVPCDDDDNVDSVVSSVVSSVSSVVSSVDDVVDD/DDFADDLVVLLVLLVVLPPCAQPVVLSVVSSVCSNVVNQGPDLLSVVSLVSLVVRLVVVVDDDSSDDSNVVSSVSSVVVSVVSDD

GO terms:
  GO:0005634 nucleus (C, IDA)
  GO:0005654 nucleoplasm (C, IDA)